Protein AF-A0A961Y0V9-F1 (afdb_monomer_lite)

Secondary structure (DSSP, 8-state):
----SSS-HHHHTGGG-TT---HHHHHHHHHHHHHHHHHHHHHHHHT-SS--HHHHHHHHHHHHTTT-TTTT--GGGT-TTEEEEBTTBSSSS--GGGHHHHHHHHHHHHHSHHHHHH-HHHHHHHHHHH--SSS-HHHHHHHHHHHHHHHTT-EE-GGG--HHHHHHHHHHHHHSTTS-HHHHHHGGGEESSPPPHHHHHHHHHT-TT-SPPSS---PPEEEE-----TTS-HHHHHHHHHH-HHHHHHHHHHHHHHHHH-SS-HHHHHHHHHHHHH--S-TTSSS---S---

Sequence (294 aa):
MTFDPFGDYATRGYLRNTQGADELTAKRLEHAAFRSEVGYALDSLKTKPSLSYEDVLQTHAKLFSSVYPWAGEDRTIHAPNRAIGKNGNFDLFSHPGDSRRAVETALNMASDPQTMRSKPGEVMGYLAFGHPFLDGNGRTIMTVHSELCRRAGMHIDWSQTNKEDYLNALTRELERPGKGHLDSYSKPCVRMEVQDLTQAEDQLRGLPGLGPSKQQRLGPVIVAKREVDTTVSKAEIVAACEASDKFRHIDRNLERMAAQVYRDPAQVVADIRSAALSGGDNRSVVGAPWAFLH

Radius of gyration: 21.54 Å; chains: 1; bounding box: 50×52×58 Å

Structure (mmCIF, N/CA/C/O backbone):
data_AF-A0A961Y0V9-F1
#
_entry.id   AF-A0A961Y0V9-F1
#
loop_
_atom_site.group_PDB
_atom_site.id
_atom_site.type_symbol
_atom_site.label_atom_id
_atom_site.label_alt_id
_atom_site.label_comp_id
_atom_site.label_asym_id
_atom_site.label_entity_id
_atom_site.label_seq_id
_atom_site.pdbx_PDB_ins_code
_atom_site.Cartn_x
_atom_site.Cartn_y
_atom_site.Cartn_z
_atom_site.occupancy
_atom_site.B_iso_or_equiv
_atom_site.auth_seq_id
_atom_site.auth_comp_id
_atom_site.auth_asym_id
_atom_site.auth_atom_id
_atom_site.pdbx_PDB_model_num
ATOM 1 N N . MET A 1 1 ? 9.552 -14.621 -16.362 1.00 51.72 1 MET A N 1
ATOM 2 C CA . MET A 1 1 ? 9.712 -13.320 -17.043 1.00 51.72 1 MET A CA 1
ATOM 3 C C . MET A 1 1 ? 9.727 -12.240 -15.982 1.00 51.72 1 MET A C 1
ATOM 5 O O . MET A 1 1 ? 8.889 -12.302 -15.090 1.00 51.72 1 MET A O 1
ATOM 9 N N . THR A 1 2 ? 10.693 -11.324 -16.045 1.00 62.38 2 THR A N 1
ATOM 10 C CA . THR A 1 2 ? 10.759 -10.141 -15.174 1.00 62.38 2 THR A CA 1
ATOM 11 C C . THR A 1 2 ? 9.603 -9.205 -15.507 1.00 62.38 2 THR A C 1
ATOM 13 O O . THR A 1 2 ? 9.250 -9.058 -16.678 1.00 62.38 2 THR A O 1
ATOM 16 N N . PHE A 1 3 ? 8.986 -8.607 -14.491 1.00 70.31 3 PHE A N 1
ATOM 17 C CA . PHE A 1 3 ? 7.922 -7.635 -14.700 1.00 70.31 3 PHE A CA 1
ATOM 18 C C . PHE A 1 3 ? 8.496 -6.341 -15.308 1.00 70.31 3 PHE A C 1
ATOM 20 O O . PHE A 1 3 ? 9.239 -5.623 -14.645 1.00 70.31 3 PHE A O 1
ATOM 27 N N . ASP A 1 4 ? 8.158 -6.063 -16.572 1.00 77.62 4 ASP A N 1
ATOM 28 C CA . ASP A 1 4 ? 8.587 -4.864 -17.305 1.00 77.62 4 ASP A CA 1
ATOM 29 C C . ASP A 1 4 ? 7.378 -4.170 -17.976 1.00 77.62 4 ASP A C 1
ATOM 31 O O . ASP A 1 4 ? 7.023 -4.455 -19.129 1.00 77.62 4 ASP A O 1
ATOM 35 N N . PRO A 1 5 ? 6.659 -3.295 -17.246 1.00 79.62 5 PRO A N 1
ATOM 36 C CA . PRO A 1 5 ? 5.544 -2.530 -17.794 1.00 79.62 5 PRO A CA 1
ATOM 37 C C . PRO A 1 5 ? 5.990 -1.519 -18.856 1.00 79.62 5 PRO A C 1
ATOM 39 O O . PRO A 1 5 ? 5.189 -1.152 -19.713 1.00 79.62 5 PRO A O 1
ATOM 42 N N . PHE A 1 6 ? 7.260 -1.119 -18.829 1.00 84.12 6 PHE A N 1
ATOM 43 C CA . PHE A 1 6 ? 7.812 -0.034 -19.625 1.00 84.12 6 PHE A CA 1
ATOM 44 C C . PHE A 1 6 ? 8.510 -0.502 -20.907 1.00 84.12 6 PHE A C 1
ATOM 46 O O . PHE A 1 6 ? 8.656 0.287 -21.838 1.00 84.12 6 PHE A O 1
ATOM 53 N N . GLY A 1 7 ? 8.904 -1.775 -20.969 1.00 83.75 7 GLY A N 1
ATOM 54 C CA . GLY A 1 7 ? 9.618 -2.366 -22.101 1.00 83.75 7 GLY A CA 1
ATOM 55 C C . GLY A 1 7 ? 11.068 -1.892 -22.222 1.00 83.75 7 GLY A C 1
ATOM 56 O O . GLY A 1 7 ? 11.672 -2.049 -23.281 1.00 83.75 7 GLY A O 1
ATOM 57 N N . ASP A 1 8 ? 11.615 -1.275 -21.175 1.00 85.25 8 ASP A N 1
ATOM 58 C CA . ASP A 1 8 ? 12.931 -0.641 -21.180 1.00 85.25 8 ASP A CA 1
ATOM 59 C C . ASP A 1 8 ? 13.844 -1.130 -20.051 1.00 85.25 8 ASP A C 1
ATOM 61 O O . ASP A 1 8 ? 14.827 -0.468 -19.716 1.00 85.25 8 ASP A O 1
ATOM 65 N N . TYR A 1 9 ? 13.593 -2.332 -19.516 1.00 84.94 9 TYR A N 1
ATOM 66 C CA . TYR A 1 9 ? 14.420 -2.922 -18.458 1.00 84.94 9 TYR A CA 1
ATOM 67 C C . TYR A 1 9 ? 15.923 -2.894 -18.782 1.00 84.94 9 TYR A C 1
ATOM 69 O O . TYR A 1 9 ? 16.743 -2.578 -17.922 1.00 84.94 9 TYR A O 1
ATOM 77 N N . ALA A 1 10 ? 16.301 -3.180 -20.033 1.00 84.25 10 ALA A N 1
ATOM 78 C CA . ALA A 1 10 ? 17.702 -3.217 -20.458 1.00 84.25 10 ALA A CA 1
ATOM 79 C C . ALA A 1 10 ? 18.429 -1.864 -20.327 1.00 84.25 10 ALA A C 1
ATOM 81 O O . ALA A 1 10 ? 19.648 -1.842 -20.183 1.00 84.25 10 ALA A O 1
ATOM 82 N N . THR A 1 11 ? 17.702 -0.744 -20.382 1.00 85.00 11 THR A N 1
ATOM 83 C CA . THR A 1 11 ? 18.275 0.612 -20.353 1.00 85.00 11 THR A CA 1
ATOM 84 C C . THR A 1 11 ? 17.914 1.391 -19.090 1.00 85.00 11 THR A C 1
ATOM 86 O O . THR A 1 11 ? 18.598 2.355 -18.750 1.00 85.00 11 THR A O 1
ATOM 89 N N . ARG A 1 12 ? 16.846 0.998 -18.387 1.00 88.19 12 ARG A N 1
ATOM 90 C CA . ARG A 1 12 ? 16.289 1.708 -17.224 1.00 88.19 12 ARG A CA 1
ATOM 91 C C . ARG A 1 12 ? 16.184 0.844 -15.966 1.00 88.19 12 ARG A C 1
ATOM 93 O O . ARG A 1 12 ? 15.715 1.334 -14.939 1.00 88.19 12 ARG A O 1
ATOM 100 N N . GLY A 1 13 ? 16.635 -0.407 -16.029 1.00 88.44 13 GLY A N 1
ATOM 101 C CA . GLY A 1 13 ? 16.601 -1.346 -14.915 1.00 88.44 13 GLY A CA 1
ATOM 102 C C . GLY A 1 13 ? 15.182 -1.731 -14.496 1.00 88.44 13 GLY A C 1
ATOM 103 O O . GLY A 1 13 ? 14.204 -1.549 -15.223 1.00 88.44 13 GLY A O 1
ATOM 104 N N . TYR A 1 14 ? 15.052 -2.268 -13.287 1.00 87.50 14 TYR A N 1
ATOM 105 C CA . TYR A 1 14 ? 13.761 -2.668 -12.739 1.00 87.50 14 TYR A CA 1
ATOM 106 C C . TYR A 1 14 ? 12.850 -1.455 -12.510 1.00 87.50 14 TYR A C 1
ATOM 108 O O . TYR A 1 14 ? 13.188 -0.556 -11.735 1.00 87.50 14 TYR A O 1
ATOM 116 N N . LEU A 1 15 ? 11.690 -1.449 -13.177 1.00 88.44 15 LEU A N 1
ATOM 117 C CA . LEU A 1 15 ? 10.620 -0.450 -13.039 1.00 88.44 15 LEU A CA 1
ATOM 118 C C . LEU A 1 15 ? 11.083 1.013 -13.132 1.00 88.44 15 LEU A C 1
ATOM 120 O O . LEU A 1 15 ? 10.577 1.864 -12.399 1.00 88.44 15 LEU A O 1
ATOM 124 N N . ARG A 1 16 ? 12.031 1.314 -14.031 1.00 91.25 16 ARG A N 1
ATOM 125 C CA . ARG A 1 16 ? 12.577 2.670 -14.227 1.00 91.25 16 ARG A CA 1
ATOM 126 C C . ARG A 1 16 ? 13.013 3.333 -12.916 1.00 91.25 16 ARG A C 1
ATOM 128 O O . ARG A 1 16 ? 12.680 4.491 -12.673 1.00 91.25 16 ARG A O 1
ATOM 135 N N . ASN A 1 17 ? 13.731 2.617 -12.054 1.00 92.06 17 ASN A N 1
ATOM 136 C CA . ASN A 1 17 ? 14.235 3.213 -10.817 1.00 92.06 17 ASN A CA 1
ATOM 137 C C . ASN A 1 17 ? 15.289 4.304 -11.094 1.00 92.06 17 ASN A C 1
ATOM 139 O O . ASN A 1 17 ? 15.942 4.311 -12.139 1.00 92.06 17 ASN A O 1
ATOM 143 N N . THR A 1 18 ? 15.460 5.225 -10.145 1.00 91.31 18 THR A N 1
ATOM 144 C CA . THR A 1 18 ? 16.340 6.404 -10.254 1.00 91.31 18 THR A CA 1
ATOM 145 C C . THR A 1 18 ? 17.802 6.059 -10.540 1.00 91.31 18 THR A C 1
ATOM 147 O O . THR A 1 18 ? 18.512 6.880 -11.114 1.00 91.31 18 THR A O 1
ATOM 150 N N . GLN A 1 19 ? 18.238 4.846 -10.190 1.00 91.44 19 GLN A N 1
ATOM 151 C CA . GLN A 1 19 ? 19.611 4.368 -10.360 1.00 91.44 19 GLN A CA 1
ATOM 152 C C . GLN A 1 19 ? 19.794 3.438 -11.569 1.00 91.44 19 GLN A C 1
ATOM 154 O O . GLN A 1 19 ? 20.893 2.934 -11.785 1.00 91.44 19 GLN A O 1
ATOM 159 N N . GLY A 1 20 ? 18.736 3.153 -12.340 1.00 90.62 20 GLY A N 1
ATOM 160 C CA . GLY A 1 20 ? 18.789 2.170 -13.429 1.00 90.62 20 GLY A CA 1
ATOM 161 C C . GLY A 1 20 ? 19.173 0.756 -12.967 1.00 90.62 20 GLY A C 1
ATOM 162 O O . GLY A 1 20 ? 19.685 -0.037 -13.751 1.00 90.62 20 GLY A O 1
ATOM 163 N N . ALA A 1 21 ? 18.970 0.447 -11.686 1.00 89.69 21 ALA A N 1
ATOM 164 C CA . ALA A 1 21 ? 19.461 -0.765 -11.049 1.00 89.69 21 ALA A CA 1
ATOM 165 C C . ALA A 1 21 ? 18.590 -1.997 -11.354 1.00 89.69 21 ALA A C 1
ATOM 167 O O . ALA A 1 21 ? 17.426 -1.873 -11.744 1.00 89.69 21 ALA A O 1
ATOM 168 N N . ASP A 1 22 ? 19.135 -3.194 -11.133 1.00 88.19 22 ASP A N 1
ATOM 169 C CA . ASP A 1 22 ? 18.373 -4.445 -11.208 1.00 88.19 22 ASP A CA 1
ATOM 170 C C . ASP A 1 22 ? 17.313 -4.565 -10.094 1.00 88.19 22 ASP A C 1
ATOM 172 O O . ASP A 1 22 ? 17.259 -3.760 -9.161 1.00 88.19 22 ASP A O 1
ATOM 176 N N . GLU A 1 23 ? 16.446 -5.579 -10.186 1.00 85.62 23 GLU A N 1
ATOM 177 C CA . GLU A 1 23 ? 15.347 -5.780 -9.231 1.00 85.62 23 GLU A CA 1
ATOM 178 C C . GLU A 1 23 ? 15.847 -5.921 -7.789 1.00 85.62 23 GLU A C 1
ATOM 180 O O . GLU A 1 23 ? 15.324 -5.275 -6.882 1.00 85.62 23 GLU A O 1
ATOM 185 N N . LEU A 1 24 ? 16.891 -6.721 -7.558 1.00 86.75 24 LEU A N 1
ATOM 186 C CA . LEU A 1 24 ? 17.420 -6.952 -6.215 1.00 86.75 24 LEU A CA 1
ATOM 187 C C . LEU A 1 24 ? 17.929 -5.653 -5.578 1.00 86.75 24 LEU A C 1
ATOM 189 O O . LEU A 1 24 ? 17.665 -5.385 -4.401 1.00 86.75 24 LEU A O 1
ATOM 193 N N . THR A 1 25 ? 18.659 -4.852 -6.345 1.00 87.75 25 THR A N 1
ATOM 194 C CA . THR A 1 25 ? 19.218 -3.582 -5.888 1.00 87.75 25 THR A CA 1
ATOM 195 C C . THR A 1 25 ? 18.116 -2.551 -5.687 1.00 87.75 25 THR A C 1
ATOM 197 O O . THR A 1 25 ? 18.069 -1.922 -4.629 1.00 87.75 25 THR A O 1
ATOM 200 N N . ALA A 1 26 ? 17.165 -2.446 -6.620 1.00 88.19 26 ALA A N 1
ATOM 201 C CA . ALA A 1 26 ? 15.997 -1.584 -6.474 1.00 88.19 26 ALA A CA 1
ATOM 202 C C . ALA A 1 26 ? 15.199 -1.929 -5.205 1.00 88.19 26 ALA A C 1
ATOM 204 O O . ALA A 1 26 ? 14.859 -1.036 -4.436 1.00 88.19 26 ALA A O 1
ATOM 205 N N . LYS A 1 27 ? 14.998 -3.218 -4.900 1.00 87.81 27 LYS A N 1
ATOM 206 C CA . LYS A 1 27 ? 14.330 -3.672 -3.668 1.00 87.81 27 LYS A CA 1
ATOM 207 C C . LYS A 1 27 ? 15.075 -3.311 -2.387 1.00 87.81 27 LYS A C 1
ATOM 209 O O . LYS A 1 27 ? 14.441 -3.031 -1.368 1.00 87.81 27 LYS A O 1
ATOM 214 N N . ARG A 1 28 ? 16.410 -3.300 -2.414 1.00 87.50 28 ARG A N 1
ATOM 215 C CA . ARG A 1 28 ? 17.226 -2.823 -1.284 1.00 87.50 28 ARG A CA 1
ATOM 216 C C . ARG A 1 28 ? 17.084 -1.314 -1.094 1.00 87.50 28 ARG A C 1
ATOM 218 O O . ARG A 1 28 ? 16.879 -0.885 0.038 1.00 87.50 28 ARG A O 1
ATOM 225 N N . LEU A 1 29 ? 17.138 -0.540 -2.180 1.00 89.50 29 LEU A N 1
ATOM 226 C CA . LEU A 1 29 ? 16.932 0.913 -2.153 1.00 89.50 29 LEU A CA 1
ATOM 227 C C . LEU A 1 29 ? 15.534 1.264 -1.634 1.00 89.50 29 LEU A C 1
ATOM 229 O O . LEU A 1 29 ? 15.399 2.077 -0.730 1.00 89.50 29 LEU A O 1
ATOM 233 N N . GLU A 1 30 ? 14.508 0.580 -2.131 1.00 91.56 30 GLU A N 1
ATOM 234 C CA . GLU A 1 30 ? 13.114 0.723 -1.711 1.00 91.56 30 GLU A CA 1
ATOM 235 C C . GLU A 1 30 ? 12.928 0.405 -0.216 1.00 91.56 30 GLU A C 1
ATOM 237 O O . GLU A 1 30 ? 12.168 1.069 0.488 1.00 91.56 30 GLU A O 1
ATOM 242 N N . HIS A 1 31 ? 13.620 -0.614 0.307 1.00 89.62 31 HIS A N 1
ATOM 243 C CA . HIS A 1 31 ? 13.590 -0.926 1.739 1.00 89.62 31 HIS A CA 1
ATOM 244 C C . HIS A 1 31 ? 14.282 0.152 2.584 1.00 89.62 31 HIS A C 1
ATOM 246 O O . HIS A 1 31 ? 13.756 0.535 3.629 1.00 89.62 31 HIS A O 1
ATOM 252 N N . ALA A 1 32 ? 15.433 0.654 2.129 1.00 89.81 32 ALA A N 1
ATOM 253 C CA . ALA A 1 32 ? 16.142 1.738 2.800 1.00 89.81 32 ALA A CA 1
ATOM 254 C C . ALA A 1 32 ? 15.311 3.031 2.813 1.00 89.81 32 ALA A C 1
ATOM 256 O O . ALA A 1 32 ? 15.128 3.612 3.879 1.00 89.81 32 ALA A O 1
ATOM 257 N N . ALA A 1 33 ? 14.742 3.417 1.666 1.00 93.06 33 ALA A N 1
ATOM 258 C CA . ALA A 1 33 ? 13.876 4.585 1.529 1.00 93.06 33 ALA A CA 1
ATOM 259 C C . ALA A 1 33 ? 12.684 4.511 2.489 1.00 93.06 33 ALA A C 1
ATOM 261 O O . ALA A 1 33 ? 12.481 5.418 3.287 1.00 93.06 33 ALA A O 1
ATOM 262 N N . PHE A 1 34 ? 11.974 3.380 2.530 1.00 94.62 34 PHE A N 1
ATOM 263 C CA . PHE A 1 34 ? 10.871 3.196 3.473 1.00 94.62 34 PHE A CA 1
ATOM 264 C C . PHE A 1 34 ? 11.279 3.431 4.932 1.00 94.62 34 PHE A C 1
ATOM 266 O O . PHE A 1 34 ? 10.593 4.146 5.655 1.00 94.62 34 PHE A O 1
ATOM 273 N N . ARG A 1 35 ? 12.397 2.846 5.380 1.00 91.31 35 ARG A N 1
ATOM 274 C CA . ARG A 1 35 ? 12.850 2.992 6.773 1.00 91.31 35 ARG A CA 1
ATOM 275 C C . ARG A 1 35 ? 13.206 4.437 7.128 1.00 91.31 35 ARG A C 1
ATOM 277 O O . ARG A 1 35 ? 13.031 4.818 8.287 1.00 91.31 35 ARG A O 1
ATOM 284 N N . SER A 1 36 ? 13.706 5.202 6.161 1.00 92.12 36 SER A N 1
ATOM 285 C CA . SER A 1 36 ? 14.038 6.617 6.332 1.00 92.12 36 SER A CA 1
ATOM 286 C C . SER A 1 36 ? 12.798 7.512 6.323 1.00 92.12 36 SER A C 1
ATOM 288 O O . SER A 1 36 ? 12.713 8.424 7.135 1.00 92.12 36 SER A O 1
ATOM 290 N N . GLU A 1 37 ? 11.823 7.226 5.456 1.00 95.81 37 GLU A N 1
ATOM 291 C CA . GLU A 1 37 ? 10.715 8.147 5.161 1.00 95.81 37 GLU A CA 1
ATOM 292 C C . GLU A 1 37 ? 9.404 7.830 5.903 1.00 95.81 37 GLU A C 1
ATOM 294 O O . GLU A 1 37 ? 8.480 8.646 5.913 1.00 95.81 37 GLU A O 1
ATOM 299 N N . VAL A 1 38 ? 9.278 6.655 6.536 1.00 95.44 38 VAL A N 1
ATOM 300 C CA . VAL A 1 38 ? 8.006 6.227 7.149 1.00 95.44 38 VAL A CA 1
ATOM 301 C C . VAL A 1 38 ? 7.534 7.138 8.287 1.00 95.44 38 VAL A C 1
ATOM 303 O O . VAL A 1 38 ? 6.331 7.378 8.387 1.00 95.44 38 VAL A O 1
ATOM 306 N N . GLY A 1 39 ? 8.443 7.713 9.080 1.00 94.25 39 GLY A N 1
ATOM 307 C CA . GLY A 1 39 ? 8.090 8.710 10.098 1.00 94.25 39 GLY A CA 1
ATOM 308 C C . GLY A 1 39 ? 7.439 9.952 9.480 1.00 94.25 39 GLY A C 1
ATOM 309 O O . GLY A 1 39 ? 6.345 10.349 9.876 1.00 94.25 39 GLY A O 1
ATOM 310 N N . TYR A 1 40 ? 8.036 10.499 8.416 1.00 95.00 40 TYR A N 1
ATOM 311 C CA . TYR A 1 40 ? 7.486 11.652 7.695 1.00 95.00 40 TYR A CA 1
ATOM 312 C C . TYR A 1 40 ? 6.141 11.344 7.012 1.00 95.00 40 TYR A C 1
ATOM 314 O O . TYR A 1 40 ? 5.245 12.193 6.952 1.00 95.00 40 TYR A O 1
ATOM 322 N N . ALA A 1 41 ? 5.971 10.120 6.508 1.00 97.56 41 ALA A N 1
ATOM 323 C CA . ALA A 1 41 ? 4.701 9.663 5.957 1.00 97.56 41 ALA A CA 1
ATOM 324 C C . ALA A 1 41 ? 3.598 9.594 7.031 1.00 97.56 41 ALA A C 1
ATOM 326 O O . ALA A 1 41 ? 2.499 10.105 6.802 1.00 97.56 41 ALA A O 1
ATOM 327 N N . LEU A 1 42 ? 3.895 9.034 8.211 1.00 96.81 42 LEU A N 1
ATOM 328 C CA . LEU A 1 42 ? 2.966 8.995 9.345 1.00 96.81 42 LEU A CA 1
ATOM 329 C C . LEU A 1 42 ? 2.609 10.399 9.848 1.00 96.81 42 LEU A C 1
ATOM 331 O O . LEU A 1 42 ? 1.429 10.687 10.048 1.00 96.81 42 LEU A O 1
ATOM 335 N N . ASP A 1 43 ? 3.593 11.289 9.988 1.00 96.19 43 ASP A N 1
ATOM 336 C CA . ASP A 1 43 ? 3.370 12.689 10.364 1.00 96.19 43 ASP A CA 1
ATOM 337 C C . ASP A 1 43 ? 2.413 13.376 9.393 1.00 96.19 43 ASP A C 1
ATOM 339 O O . ASP A 1 43 ? 1.427 13.997 9.800 1.00 96.19 43 ASP A O 1
ATOM 343 N N . SER A 1 44 ? 2.653 13.211 8.090 1.00 96.88 44 SER A N 1
ATOM 344 C CA . SER A 1 44 ? 1.778 13.781 7.074 1.00 96.88 44 SER A CA 1
ATOM 345 C C . SER A 1 44 ? 0.355 13.246 7.181 1.00 96.88 44 SER A C 1
ATOM 347 O O . SER A 1 44 ? -0.585 14.029 7.055 1.00 96.88 44 SER A O 1
ATOM 349 N N . LEU A 1 45 ? 0.179 11.942 7.401 1.00 97.75 45 LEU A N 1
ATOM 350 C CA . LEU A 1 45 ? -1.142 11.338 7.543 1.00 97.75 45 LEU A CA 1
ATOM 351 C C . LEU A 1 45 ? -1.846 11.819 8.817 1.00 97.75 45 LEU A C 1
ATOM 353 O O . LEU A 1 45 ? -3.022 12.168 8.762 1.00 97.75 45 LEU A O 1
ATOM 357 N N . LYS A 1 46 ? -1.138 11.920 9.947 1.00 95.94 46 LYS A N 1
ATOM 358 C CA . LYS A 1 46 ? -1.685 12.385 11.233 1.00 95.94 46 LYS A CA 1
ATOM 359 C C . LYS A 1 46 ? -2.318 13.774 11.147 1.00 95.94 46 LYS A C 1
ATOM 361 O O . LYS A 1 46 ? -3.310 14.025 11.825 1.00 95.94 46 LYS A O 1
ATOM 366 N N . THR A 1 47 ? -1.771 14.671 10.324 1.00 96.00 47 THR A N 1
ATOM 367 C CA . THR A 1 47 ? -2.302 16.042 10.170 1.00 96.00 47 THR A CA 1
ATOM 368 C C . THR A 1 47 ? -3.652 16.112 9.452 1.00 96.00 47 THR A C 1
ATOM 370 O O . THR A 1 47 ? -4.316 17.147 9.489 1.00 96.00 47 THR A O 1
ATOM 373 N N . LYS A 1 48 ? -4.080 15.031 8.791 1.00 96.81 48 LYS A N 1
ATOM 374 C CA . LYS A 1 48 ? -5.307 15.009 7.993 1.00 96.81 48 LYS A CA 1
ATOM 375 C C . LYS A 1 48 ? -6.539 14.756 8.869 1.00 96.81 48 LYS A C 1
ATOM 377 O O . LYS A 1 48 ? -6.510 13.831 9.680 1.00 96.81 48 LYS A O 1
ATOM 382 N N . PRO A 1 49 ? -7.656 15.481 8.700 1.00 94.00 49 PRO A N 1
ATOM 383 C CA . PRO A 1 49 ? -8.886 15.198 9.447 1.00 94.00 49 PRO A CA 1
ATOM 384 C C . PRO A 1 49 ? -9.493 13.838 9.063 1.00 94.00 49 PRO A C 1
ATOM 386 O O . PRO A 1 49 ? -9.900 13.072 9.931 1.00 94.00 49 PRO A O 1
ATOM 389 N N . SER A 1 50 ? -9.454 13.496 7.779 1.00 95.38 50 SER A N 1
ATOM 390 C CA . SER A 1 50 ? -9.838 12.203 7.209 1.00 95.38 50 SER A CA 1
ATOM 391 C C . SER A 1 50 ? -8.834 11.808 6.126 1.00 95.38 50 SER A C 1
ATOM 393 O O . SER A 1 50 ? -8.095 12.662 5.636 1.00 95.38 50 SER A O 1
ATOM 395 N N . LEU A 1 51 ? -8.778 10.519 5.784 1.00 98.12 51 LEU A N 1
ATOM 396 C CA . LEU A 1 51 ? -7.902 10.016 4.727 1.00 98.12 51 LEU A CA 1
ATOM 397 C C . LEU A 1 51 ? -8.701 9.759 3.449 1.00 98.12 51 LEU A C 1
ATOM 399 O O . LEU A 1 51 ? -9.784 9.178 3.492 1.00 98.12 51 LEU A O 1
ATOM 403 N N . SER A 1 52 ? -8.133 10.178 2.326 1.00 98.12 52 SER A N 1
ATOM 404 C CA . SER A 1 52 ? -8.653 9.994 0.970 1.00 98.12 52 SER A CA 1
ATOM 405 C C . SER A 1 52 ? -7.731 9.099 0.138 1.00 98.12 52 SER A C 1
ATOM 407 O O . SER A 1 52 ? -6.622 8.756 0.562 1.00 98.12 52 SER A O 1
ATOM 409 N N . TYR A 1 53 ? -8.163 8.737 -1.072 1.00 98.25 53 TYR A N 1
ATOM 410 C CA . TYR A 1 53 ? -7.308 8.015 -2.015 1.00 98.25 53 TYR A CA 1
ATOM 411 C C . TYR A 1 53 ? -6.028 8.795 -2.341 1.00 98.25 53 TYR A C 1
ATOM 413 O O . TYR A 1 53 ? -4.937 8.229 -2.406 1.00 98.25 53 TYR A O 1
ATOM 421 N N . GLU A 1 54 ? -6.141 10.114 -2.474 1.00 98.44 54 GLU A N 1
ATOM 422 C CA . GLU A 1 54 ? -5.020 11.011 -2.727 1.00 98.44 54 GLU A CA 1
ATOM 423 C C . GLU A 1 54 ? -3.988 10.957 -1.593 1.00 98.44 54 GLU A C 1
ATOM 425 O O . GLU A 1 54 ? -2.790 11.002 -1.864 1.00 98.44 54 GLU A O 1
ATOM 430 N N . ASP A 1 55 ? -4.407 10.783 -0.336 1.00 98.56 55 ASP A N 1
ATOM 431 C CA . ASP A 1 55 ? -3.467 10.625 0.779 1.00 98.56 55 ASP A CA 1
ATOM 432 C C . ASP A 1 55 ? -2.707 9.286 0.708 1.00 98.56 55 ASP A C 1
ATOM 434 O O 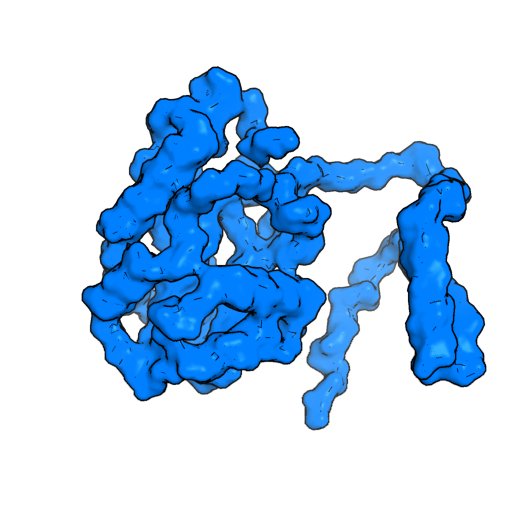. ASP A 1 55 ? -1.541 9.220 1.101 1.00 98.56 55 ASP A O 1
ATOM 438 N N . VAL A 1 56 ? -3.306 8.232 0.139 1.00 98.69 56 VAL A N 1
ATOM 439 C CA . VAL A 1 56 ? -2.622 6.951 -0.125 1.00 98.69 56 VAL A CA 1
ATOM 440 C C . VAL A 1 56 ? -1.566 7.116 -1.222 1.00 98.69 56 VAL A C 1
ATOM 442 O O . VAL A 1 56 ? -0.431 6.660 -1.058 1.00 98.69 56 VAL A O 1
ATOM 445 N N . LEU A 1 57 ? -1.899 7.828 -2.303 1.00 98.62 57 LEU A N 1
ATOM 446 C CA . LEU A 1 57 ? -0.949 8.176 -3.366 1.00 98.62 57 LEU A CA 1
ATOM 447 C C . LEU A 1 57 ? 0.213 9.024 -2.823 1.00 98.62 57 LEU A C 1
ATOM 449 O O . LEU A 1 57 ? 1.381 8.705 -3.040 1.00 98.62 57 LEU A O 1
ATOM 453 N N . GLN A 1 58 ? -0.092 10.059 -2.037 1.00 98.62 58 GLN A N 1
ATOM 454 C CA . GLN A 1 58 ? 0.917 10.919 -1.416 1.00 98.62 58 GLN A CA 1
ATOM 455 C C . GLN A 1 58 ? 1.786 10.169 -0.403 1.00 98.62 58 GLN A C 1
ATOM 457 O O . GLN A 1 58 ? 2.981 10.441 -0.299 1.00 98.62 58 GLN A O 1
ATOM 462 N N . THR A 1 59 ? 1.225 9.191 0.312 1.00 98.75 59 THR A N 1
ATOM 463 C CA . THR A 1 59 ? 2.006 8.301 1.183 1.00 98.75 59 THR A CA 1
ATOM 464 C C . THR A 1 59 ? 3.028 7.518 0.364 1.00 98.75 59 THR A C 1
ATOM 466 O O . THR A 1 59 ? 4.203 7.495 0.718 1.00 98.75 59 THR A O 1
ATOM 469 N N . HIS A 1 60 ? 2.626 6.936 -0.769 1.00 98.69 60 HIS A N 1
ATOM 470 C CA . HIS A 1 60 ? 3.562 6.236 -1.650 1.00 98.69 60 HIS A CA 1
ATOM 471 C C . HIS A 1 60 ? 4.642 7.169 -2.220 1.00 98.69 60 HIS A C 1
ATOM 473 O O . HIS A 1 60 ? 5.809 6.782 -2.274 1.00 98.69 60 HIS A O 1
ATOM 479 N N . ALA A 1 61 ? 4.282 8.392 -2.621 1.00 98.56 61 ALA A N 1
ATOM 480 C CA . ALA A 1 61 ? 5.251 9.393 -3.068 1.00 98.56 61 ALA A CA 1
ATOM 481 C C . ALA A 1 61 ? 6.301 9.671 -1.982 1.00 98.56 61 ALA A C 1
ATOM 483 O O . ALA A 1 61 ? 7.498 9.519 -2.214 1.00 98.56 61 ALA A O 1
ATOM 484 N N . LYS A 1 62 ? 5.859 9.982 -0.757 1.00 98.12 62 LYS A N 1
ATOM 485 C CA . LYS A 1 62 ? 6.759 10.248 0.376 1.00 98.12 62 LYS A CA 1
ATOM 486 C C . LYS A 1 62 ? 7.709 9.089 0.650 1.00 98.12 62 LYS A C 1
ATOM 488 O O . LYS A 1 62 ? 8.886 9.319 0.877 1.00 98.12 62 LYS A O 1
ATOM 493 N N . LEU A 1 63 ? 7.212 7.856 0.585 1.00 97.25 63 LEU A N 1
ATOM 494 C CA . LEU A 1 63 ? 8.024 6.676 0.867 1.00 97.25 63 LEU A CA 1
ATOM 495 C C . LEU A 1 63 ? 9.065 6.370 -0.221 1.00 97.25 63 LEU A C 1
ATOM 497 O O . LEU A 1 63 ? 10.104 5.792 0.098 1.00 97.25 63 LEU A O 1
ATOM 501 N N . PHE A 1 64 ? 8.790 6.693 -1.493 1.00 97.44 64 PHE A N 1
ATOM 502 C CA . PHE A 1 64 ? 9.527 6.095 -2.615 1.00 97.44 64 PHE A CA 1
ATOM 503 C C . PHE A 1 64 ? 10.000 7.051 -3.718 1.00 97.44 64 PHE A C 1
ATOM 505 O O . PHE A 1 64 ? 10.636 6.575 -4.658 1.00 97.44 64 PHE A O 1
ATOM 512 N N . SER A 1 65 ? 9.789 8.369 -3.625 1.00 97.44 65 SER A N 1
ATOM 513 C CA . SER A 1 65 ? 10.256 9.327 -4.651 1.00 97.44 65 SER A CA 1
ATOM 514 C C . SER A 1 65 ? 11.775 9.333 -4.870 1.00 97.44 65 SER A C 1
ATOM 516 O O . SER A 1 65 ? 12.242 9.693 -5.947 1.00 97.44 65 SER A O 1
ATOM 518 N N . SER A 1 66 ? 12.572 8.901 -3.887 1.00 95.56 66 SER A N 1
ATOM 519 C CA . SER A 1 66 ? 14.025 8.733 -4.049 1.00 95.56 66 SER A CA 1
ATOM 520 C C . SER A 1 66 ? 14.409 7.510 -4.899 1.00 95.56 66 SER A C 1
ATOM 522 O O . SER A 1 66 ? 15.538 7.424 -5.388 1.00 95.56 66 SER A O 1
ATOM 524 N N . VAL A 1 67 ? 13.476 6.573 -5.104 1.00 94.44 67 VAL A N 1
ATOM 525 C CA . VAL A 1 67 ? 13.694 5.289 -5.789 1.00 94.44 67 VAL A CA 1
ATOM 526 C C . VAL A 1 67 ? 12.952 5.224 -7.119 1.00 94.44 67 VAL A C 1
ATOM 528 O O . VAL A 1 67 ? 13.525 4.772 -8.109 1.00 94.44 67 VAL A O 1
ATOM 531 N N . TYR A 1 68 ? 11.703 5.682 -7.168 1.00 95.81 68 TYR A N 1
ATOM 532 C CA . TYR A 1 68 ? 10.846 5.586 -8.345 1.00 95.81 68 TYR A CA 1
ATOM 533 C C . TYR A 1 68 ? 10.402 6.975 -8.819 1.00 95.81 68 TYR A C 1
ATOM 535 O O . TYR A 1 68 ? 9.746 7.688 -8.063 1.00 95.81 68 TYR A O 1
ATOM 543 N N . PRO A 1 69 ? 10.669 7.349 -10.084 1.00 95.38 69 PRO A N 1
ATOM 544 C CA . PRO A 1 69 ? 10.172 8.598 -10.664 1.00 95.38 69 PRO A CA 1
ATOM 545 C C . PRO A 1 69 ? 8.641 8.692 -10.715 1.00 95.38 69 PRO A C 1
ATOM 547 O O . PRO A 1 69 ? 8.104 9.789 -10.723 1.00 95.38 69 PRO A O 1
ATOM 550 N N . TRP A 1 70 ? 7.952 7.548 -10.743 1.00 95.62 70 TRP A N 1
ATOM 551 C CA . TRP A 1 70 ? 6.490 7.428 -10.750 1.00 95.62 70 TRP A CA 1
ATOM 552 C C . TRP A 1 70 ? 5.893 7.314 -9.336 1.00 95.62 70 TRP A C 1
ATOM 554 O O . TRP A 1 70 ? 4.731 6.949 -9.176 1.00 95.62 70 TRP A O 1
ATOM 564 N N . ALA A 1 71 ? 6.669 7.539 -8.270 1.00 97.69 71 ALA A N 1
ATOM 565 C CA . ALA A 1 71 ? 6.160 7.365 -6.915 1.00 97.69 71 ALA A CA 1
ATOM 566 C C . ALA A 1 71 ? 4.934 8.262 -6.652 1.00 97.69 71 ALA A C 1
ATOM 568 O O . ALA A 1 71 ? 4.990 9.479 -6.794 1.00 97.69 71 ALA A O 1
ATOM 569 N N . GLY A 1 72 ? 3.830 7.639 -6.230 1.00 97.81 72 GLY A N 1
ATOM 570 C CA . GLY A 1 72 ? 2.549 8.314 -6.005 1.00 97.81 72 GLY A CA 1
ATOM 571 C C . GLY A 1 72 ? 1.621 8.310 -7.216 1.00 97.81 72 GLY A C 1
ATOM 572 O O . GLY A 1 72 ? 0.502 8.803 -7.124 1.00 97.81 72 GLY A O 1
ATOM 573 N N . GLU A 1 73 ? 2.041 7.717 -8.327 1.00 97.12 73 GLU A N 1
ATOM 574 C CA . GLU A 1 73 ? 1.202 7.528 -9.500 1.00 97.12 73 GLU A CA 1
ATOM 575 C C . GLU A 1 73 ? 0.476 6.183 -9.437 1.00 97.12 73 GLU A C 1
ATOM 577 O O . GLU A 1 73 ? 1.063 5.142 -9.125 1.00 97.12 73 GLU A O 1
ATOM 582 N N . ASP A 1 74 ? -0.817 6.205 -9.753 1.00 94.12 74 ASP A N 1
ATOM 583 C CA . ASP A 1 74 ? -1.603 4.988 -9.925 1.00 94.12 74 ASP A CA 1
ATOM 584 C C . ASP A 1 74 ? -1.069 4.191 -11.128 1.00 94.12 74 ASP A C 1
ATOM 586 O O . ASP A 1 74 ? -0.755 4.744 -12.186 1.00 94.12 74 ASP A O 1
ATOM 590 N N . ARG A 1 75 ? -0.994 2.866 -10.990 1.00 90.31 75 ARG A N 1
ATOM 591 C CA . ARG A 1 75 ? -0.516 1.945 -12.025 1.00 90.31 75 ARG A CA 1
ATOM 592 C C . ARG A 1 75 ? -1.284 2.067 -13.334 1.00 90.31 75 ARG A C 1
ATOM 594 O O . ARG A 1 75 ? -0.735 1.712 -14.370 1.00 90.31 75 ARG A O 1
ATOM 601 N N . THR A 1 76 ? -2.519 2.562 -13.320 1.00 87.50 76 THR A N 1
ATOM 602 C CA . THR A 1 76 ? -3.310 2.840 -14.525 1.00 87.50 76 THR A CA 1
ATOM 603 C C . THR A 1 76 ? -2.647 3.849 -15.460 1.00 87.50 76 THR A C 1
ATOM 605 O O . THR A 1 76 ? -2.887 3.784 -16.661 1.00 87.50 76 THR A O 1
ATOM 608 N N . ILE A 1 77 ? -1.765 4.717 -14.959 1.00 89.19 77 ILE A N 1
ATOM 609 C CA . ILE A 1 77 ? -1.020 5.679 -15.783 1.00 89.19 77 ILE A CA 1
ATOM 610 C C . ILE A 1 77 ? -0.018 4.959 -16.699 1.00 89.19 77 ILE A C 1
ATOM 612 O O . ILE A 1 77 ? 0.115 5.304 -17.871 1.00 89.19 77 ILE A O 1
ATOM 616 N N . HIS A 1 78 ? 0.645 3.912 -16.197 1.00 84.62 78 HIS A N 1
ATOM 617 C CA . HIS A 1 78 ? 1.724 3.210 -16.915 1.00 84.62 78 HIS A CA 1
ATOM 618 C C . HIS A 1 78 ? 1.326 1.838 -17.456 1.00 84.62 78 HIS A C 1
ATOM 620 O O . HIS A 1 78 ? 1.945 1.310 -18.377 1.00 84.62 78 HIS A O 1
ATOM 626 N N . ALA A 1 79 ? 0.308 1.228 -16.860 1.00 80.56 79 ALA A N 1
ATOM 627 C CA . ALA A 1 79 ? -0.105 -0.146 -17.091 1.00 80.56 79 ALA A CA 1
ATOM 628 C C . ALA A 1 79 ? -1.649 -0.297 -17.044 1.00 80.56 79 ALA A C 1
ATOM 630 O O . ALA A 1 79 ? -2.154 -1.184 -16.351 1.00 80.56 79 ALA A O 1
ATOM 631 N N . PRO A 1 80 ? -2.427 0.516 -17.796 1.00 76.81 80 PRO A N 1
ATOM 632 C CA . PRO A 1 80 ? -3.895 0.579 -17.686 1.00 76.81 80 PRO A CA 1
ATOM 633 C C . PRO A 1 80 ? -4.616 -0.736 -17.998 1.00 76.81 80 PRO A C 1
ATOM 635 O O . PRO A 1 80 ? -5.671 -1.011 -17.437 1.00 76.81 80 PRO A O 1
ATOM 638 N N . ASN A 1 81 ? -4.042 -1.563 -18.877 1.00 70.88 81 ASN A N 1
ATOM 639 C CA . ASN A 1 81 ? -4.658 -2.796 -19.386 1.00 70.88 81 ASN A CA 1
ATOM 640 C C . ASN A 1 81 ? -3.932 -4.069 -18.917 1.00 70.88 81 ASN A C 1
ATOM 642 O O . ASN A 1 81 ? -4.016 -5.119 -19.559 1.00 70.88 81 ASN A O 1
ATOM 646 N N . ARG A 1 82 ? -3.149 -3.966 -17.840 1.00 68.06 82 ARG A N 1
ATOM 647 C CA . ARG A 1 82 ? -2.249 -5.018 -17.365 1.00 68.06 82 ARG A CA 1
ATOM 648 C C . ARG A 1 82 ? -2.694 -5.506 -15.984 1.00 68.06 82 ARG A C 1
ATOM 650 O O . ARG A 1 82 ? -2.680 -4.751 -15.012 1.00 68.06 82 ARG A O 1
ATOM 657 N N . ALA A 1 83 ? -3.089 -6.776 -15.902 1.00 64.38 83 ALA A N 1
ATOM 658 C CA . ALA A 1 83 ? -3.468 -7.399 -14.636 1.00 64.38 83 ALA A CA 1
ATOM 659 C C . ALA A 1 83 ? -2.218 -7.686 -13.798 1.00 64.38 83 ALA A C 1
ATOM 661 O O . ALA A 1 83 ? -1.249 -8.226 -14.321 1.00 64.38 83 ALA A O 1
ATOM 662 N N . ILE A 1 84 ? -2.240 -7.352 -12.508 1.00 67.88 84 ILE A N 1
ATOM 663 C CA . ILE A 1 84 ? -1.185 -7.722 -11.557 1.00 67.88 84 ILE A CA 1
ATOM 664 C C . ILE A 1 84 ? -1.644 -8.988 -10.857 1.00 67.88 84 ILE A C 1
ATOM 666 O O . ILE A 1 84 ? -2.759 -9.030 -10.353 1.00 67.88 84 ILE A O 1
ATOM 670 N N . GLY A 1 85 ? -0.793 -10.006 -10.816 1.00 59.44 85 GLY A N 1
ATOM 671 C CA . GLY A 1 85 ? -1.071 -11.237 -10.093 1.00 59.44 85 GLY A CA 1
ATOM 672 C C . GLY A 1 85 ? 0.071 -11.645 -9.183 1.00 59.44 85 GLY A C 1
ATOM 673 O O . GLY A 1 85 ? 1.227 -11.311 -9.420 1.00 59.44 85 GLY A O 1
ATOM 674 N N . LYS A 1 86 ? -0.233 -12.420 -8.146 1.00 62.19 86 LYS A N 1
ATOM 675 C CA . LYS A 1 86 ? 0.770 -13.013 -7.252 1.00 62.19 86 LYS A CA 1
ATOM 676 C C . LYS A 1 86 ? 0.872 -14.502 -7.552 1.00 62.19 86 LYS A C 1
ATOM 678 O O . LYS A 1 86 ? -0.143 -15.188 -7.574 1.00 62.19 86 LYS A O 1
ATOM 683 N N . ASN A 1 87 ? 2.085 -15.011 -7.782 1.00 59.97 87 ASN A N 1
ATOM 684 C CA . ASN A 1 87 ? 2.328 -16.426 -8.109 1.00 59.97 87 ASN A CA 1
ATOM 685 C C . ASN A 1 87 ? 1.462 -16.954 -9.278 1.00 59.97 87 ASN A C 1
ATOM 687 O O . ASN A 1 87 ? 1.044 -18.108 -9.272 1.00 59.97 87 ASN A O 1
ATOM 691 N N . GLY A 1 88 ? 1.158 -16.104 -10.265 1.00 55.19 88 GLY A N 1
ATOM 692 C CA . GLY A 1 88 ? 0.302 -16.459 -11.404 1.00 55.19 88 GLY A CA 1
ATOM 693 C C . GLY A 1 88 ? -1.207 -16.455 -11.123 1.00 55.19 88 GLY A C 1
ATOM 694 O O . GLY A 1 88 ? -1.972 -16.800 -12.019 1.00 55.19 88 GLY A O 1
ATOM 695 N N . ASN A 1 89 ? -1.651 -16.056 -9.924 1.00 59.69 89 ASN A N 1
ATOM 696 C CA . ASN A 1 89 ? -3.052 -15.735 -9.652 1.00 59.69 89 ASN A CA 1
ATOM 697 C C . ASN A 1 89 ? -3.300 -14.242 -9.930 1.00 59.69 89 ASN A C 1
ATOM 699 O O . ASN A 1 89 ? -2.871 -13.393 -9.147 1.00 59.69 89 ASN A O 1
ATOM 703 N N . PHE A 1 90 ? -3.959 -13.943 -11.050 1.00 62.22 90 PHE A N 1
ATOM 704 C CA . PHE A 1 90 ? -4.244 -12.581 -11.529 1.00 62.22 90 PHE A CA 1
ATOM 705 C C . PHE A 1 90 ? -5.590 -12.028 -11.056 1.00 62.22 90 PHE A C 1
ATOM 707 O O . PHE A 1 90 ? -5.829 -10.836 -11.215 1.00 62.22 90 PHE A O 1
ATOM 714 N N . ASP A 1 91 ? -6.427 -12.869 -10.446 1.00 63.47 91 ASP A N 1
ATOM 715 C CA . ASP A 1 91 ? -7.729 -12.476 -9.894 1.00 63.47 91 ASP A CA 1
ATOM 716 C C . ASP A 1 91 ? -7.614 -12.038 -8.423 1.00 63.47 91 ASP A C 1
ATOM 718 O O . ASP A 1 91 ? -8.592 -11.640 -7.797 1.00 63.47 91 ASP A O 1
ATOM 722 N N . LEU A 1 92 ? -6.404 -12.116 -7.853 1.00 69.56 92 LEU A N 1
ATOM 723 C CA . LEU A 1 92 ? -6.144 -11.804 -6.448 1.00 69.56 92 LEU A CA 1
ATOM 724 C C . LEU A 1 92 ? -6.230 -10.301 -6.134 1.00 69.56 92 LEU A C 1
ATOM 726 O O . LEU A 1 92 ? -6.450 -9.921 -4.985 1.00 69.56 92 LEU A O 1
ATOM 730 N N . PHE A 1 93 ? -6.020 -9.446 -7.134 1.00 78.69 93 PHE A N 1
ATOM 731 C CA . PHE A 1 93 ? -6.076 -7.994 -6.993 1.00 78.69 93 PHE A CA 1
ATOM 732 C C . PHE A 1 93 ? -7.151 -7.412 -7.903 1.00 78.69 93 PHE A C 1
ATOM 734 O O . PHE A 1 93 ? -7.558 -8.022 -8.890 1.00 78.69 93 PHE A O 1
ATOM 741 N N . SER A 1 94 ? -7.585 -6.200 -7.577 1.00 76.12 94 SER A N 1
ATOM 742 C CA . SER A 1 94 ? -8.582 -5.477 -8.354 1.00 76.12 94 SER A CA 1
ATOM 743 C C . SER A 1 94 ? -8.144 -5.272 -9.806 1.00 76.12 94 SER A C 1
ATOM 745 O O . SER A 1 94 ? -6.953 -5.219 -10.145 1.00 76.12 94 SER A O 1
ATOM 747 N N . HIS A 1 95 ? -9.130 -5.098 -10.683 1.00 80.06 95 HIS A N 1
ATOM 748 C CA . HIS A 1 95 ? -8.873 -4.545 -12.003 1.00 80.06 95 HIS A CA 1
ATOM 749 C C . HIS A 1 95 ? -8.263 -3.134 -11.851 1.00 80.06 95 HIS A C 1
ATOM 751 O O . HIS A 1 95 ? -8.668 -2.413 -10.939 1.00 80.06 95 HIS A O 1
ATOM 757 N N . PRO A 1 96 ? -7.324 -2.691 -12.714 1.00 72.75 96 PRO A N 1
ATOM 758 C CA . PRO A 1 96 ? -6.712 -1.363 -12.591 1.00 72.75 96 PRO A CA 1
ATOM 759 C C . PRO A 1 96 ? -7.729 -0.219 -12.442 1.00 72.75 96 PRO A C 1
ATOM 761 O O . PRO A 1 96 ? -7.541 0.657 -11.612 1.00 72.75 96 PRO A O 1
ATOM 764 N N . GLY A 1 97 ? -8.850 -0.268 -13.171 1.00 77.31 97 GLY A N 1
ATOM 765 C CA . GLY A 1 97 ? -9.931 0.727 -13.061 1.00 77.31 97 GLY A CA 1
ATOM 766 C C . GLY A 1 97 ? -10.748 0.696 -11.756 1.00 77.31 97 GLY A C 1
ATOM 767 O O . GLY A 1 97 ? -11.551 1.595 -11.534 1.00 77.31 97 GLY A O 1
ATOM 768 N N . ASP A 1 98 ? -10.554 -0.312 -10.903 1.00 86.25 98 ASP A N 1
ATOM 769 C CA . ASP A 1 98 ? -11.275 -0.506 -9.640 1.00 86.25 98 ASP A CA 1
ATOM 770 C C . ASP A 1 98 ? -10.408 -0.264 -8.392 1.00 86.25 98 ASP A C 1
ATOM 772 O O . ASP A 1 98 ? -10.935 -0.285 -7.275 1.00 86.25 98 ASP A O 1
ATOM 776 N N . SER A 1 99 ? -9.104 -0.004 -8.562 1.00 88.50 99 SER A N 1
ATOM 777 C CA . SER A 1 99 ? -8.135 0.189 -7.469 1.00 88.50 99 SER A CA 1
ATOM 778 C C . SER A 1 99 ? -8.593 1.263 -6.480 1.00 88.50 99 SER A C 1
ATOM 780 O O . SER A 1 99 ? -8.679 1.015 -5.275 1.00 88.50 99 SER A O 1
ATOM 782 N N . ARG A 1 100 ? -8.967 2.435 -7.008 1.00 93.94 100 ARG A N 1
ATOM 783 C CA . ARG A 1 100 ? -9.476 3.579 -6.248 1.00 93.94 100 ARG A CA 1
ATOM 784 C C . ARG A 1 100 ? -10.695 3.203 -5.419 1.00 93.94 100 ARG A C 1
ATOM 786 O O . ARG A 1 100 ? -10.698 3.422 -4.214 1.00 93.94 100 ARG A O 1
ATOM 793 N N . ARG A 1 101 ? -11.696 2.578 -6.043 1.00 92.88 101 ARG A N 1
ATOM 794 C CA . ARG A 1 101 ? -12.948 2.196 -5.376 1.00 92.88 101 ARG A CA 1
ATOM 795 C C . ARG A 1 101 ? -12.707 1.215 -4.227 1.00 92.88 101 ARG A C 1
ATOM 797 O O . ARG A 1 101 ? -13.322 1.348 -3.171 1.00 92.88 101 ARG A O 1
ATOM 804 N N . ALA A 1 102 ? -11.810 0.245 -4.409 1.00 93.12 102 ALA A N 1
ATOM 805 C CA . ALA A 1 102 ? -11.439 -0.693 -3.351 1.00 93.12 102 ALA A CA 1
ATOM 806 C C . ALA A 1 102 ? -10.761 0.015 -2.166 1.00 93.12 102 ALA A C 1
ATOM 808 O O . ALA A 1 102 ? -11.138 -0.206 -1.016 1.00 93.12 102 ALA A O 1
ATOM 809 N N . VAL A 1 103 ? -9.811 0.914 -2.440 1.00 96.88 103 VAL A N 1
ATOM 810 C CA . VAL A 1 103 ? -9.131 1.690 -1.393 1.00 96.88 103 VAL A CA 1
ATOM 811 C C . VAL A 1 103 ? -10.105 2.630 -0.681 1.00 96.88 103 VAL A C 1
ATOM 813 O O . VAL A 1 103 ? -10.136 2.646 0.544 1.00 96.88 103 VAL A O 1
ATOM 816 N N . GLU A 1 104 ? -10.952 3.358 -1.409 1.00 97.38 104 GLU A N 1
ATOM 817 C CA . GLU A 1 104 ? -11.982 4.232 -0.829 1.00 97.38 104 GLU A CA 1
ATOM 818 C C . GLU A 1 104 ? -12.970 3.446 0.043 1.00 97.38 104 GLU A C 1
ATOM 820 O O . GLU A 1 104 ? -13.357 3.922 1.107 1.00 97.38 104 GLU A O 1
ATOM 825 N N . THR A 1 105 ? -13.317 2.211 -0.339 1.00 96.56 105 THR A N 1
ATOM 826 C CA . THR A 1 105 ? -14.129 1.316 0.504 1.00 96.56 105 THR A CA 1
ATOM 827 C C . THR A 1 105 ? -13.442 1.050 1.846 1.00 96.56 105 THR A C 1
ATOM 829 O O . THR A 1 105 ? -14.069 1.215 2.892 1.00 96.56 105 THR A O 1
ATOM 832 N N . ALA A 1 106 ? -12.144 0.727 1.840 1.00 97.31 106 ALA A N 1
ATOM 833 C CA . ALA A 1 106 ? -11.373 0.518 3.066 1.00 97.31 106 ALA A CA 1
ATOM 834 C C . ALA A 1 106 ? -11.320 1.774 3.950 1.00 97.31 106 ALA A C 1
ATOM 836 O O . ALA A 1 106 ? -11.513 1.692 5.163 1.00 97.31 106 ALA A O 1
ATOM 837 N N . LEU A 1 107 ? -11.072 2.939 3.342 1.00 98.31 107 LEU A N 1
ATOM 838 C CA . LEU A 1 107 ? -11.000 4.220 4.048 1.00 98.31 107 LEU A CA 1
ATOM 839 C C . LEU A 1 107 ? -12.352 4.590 4.673 1.00 98.31 107 LEU A C 1
ATOM 841 O O . LEU A 1 107 ? -12.398 5.012 5.828 1.00 98.31 107 LEU A O 1
ATOM 845 N N . ASN A 1 108 ? -13.452 4.359 3.953 1.00 97.62 108 ASN A N 1
ATOM 846 C CA . ASN A 1 108 ? -14.805 4.586 4.454 1.00 97.62 108 ASN A CA 1
ATOM 847 C C . ASN A 1 108 ? -15.136 3.647 5.621 1.00 97.62 108 ASN A C 1
ATOM 849 O O . ASN A 1 108 ? -15.639 4.107 6.642 1.00 97.62 108 ASN A O 1
ATOM 853 N N . MET A 1 109 ? -14.799 2.357 5.525 1.00 97.00 109 MET A N 1
ATOM 854 C CA . MET A 1 109 ? -14.961 1.412 6.639 1.00 97.00 109 MET A CA 1
ATOM 855 C C . MET A 1 109 ? -14.172 1.853 7.873 1.00 97.00 109 MET A C 1
ATOM 857 O O . MET A 1 109 ? -14.688 1.830 8.985 1.00 97.00 109 MET A O 1
ATOM 861 N N . ALA A 1 110 ? -12.928 2.285 7.676 1.00 97.62 110 ALA A N 1
ATOM 862 C CA . ALA A 1 110 ? -12.057 2.704 8.764 1.00 97.62 110 ALA A CA 1
ATOM 863 C C . ALA A 1 110 ? -12.421 4.071 9.370 1.00 97.62 110 ALA A C 1
ATOM 865 O O . ALA A 1 110 ? -11.932 4.407 10.449 1.00 97.62 110 ALA A O 1
ATOM 866 N N . SER A 1 111 ? -13.265 4.860 8.693 1.00 95.69 111 SER A N 1
ATOM 867 C CA . SER A 1 111 ? -13.744 6.150 9.201 1.00 95.69 111 SER A CA 1
ATOM 868 C C . SER A 1 111 ? -14.644 6.012 10.433 1.00 95.69 111 SER A C 1
ATOM 870 O O . SER A 1 111 ? -14.711 6.939 11.239 1.00 95.69 111 SER A O 1
ATOM 872 N N . ASP A 1 112 ? -15.273 4.846 10.614 1.00 97.19 112 ASP A N 1
ATOM 873 C CA . ASP A 1 112 ? -15.944 4.464 11.852 1.00 97.19 112 ASP A CA 1
ATOM 874 C C . ASP A 1 112 ? -14.973 3.690 12.772 1.00 97.19 112 ASP A C 1
ATOM 876 O O . ASP A 1 112 ? -14.596 2.552 12.461 1.00 97.19 112 ASP A O 1
ATOM 880 N N . PRO A 1 113 ? -14.593 4.245 13.942 1.00 96.62 113 PRO A N 1
ATOM 881 C CA . PRO A 1 113 ? -13.714 3.566 14.889 1.00 96.62 113 PRO A CA 1
ATOM 882 C C . PRO A 1 113 ? -14.230 2.201 15.356 1.00 96.62 113 PRO A C 1
ATOM 884 O O . PRO A 1 113 ? -13.424 1.326 15.670 1.00 96.62 113 PRO A O 1
ATOM 887 N N . GLN A 1 114 ? -15.549 1.991 15.430 1.00 97.19 114 GLN A N 1
ATOM 888 C CA . GLN A 1 114 ? -16.106 0.703 15.847 1.00 97.19 114 GLN A CA 1
ATOM 889 C C . GLN A 1 114 ? -15.910 -0.364 14.763 1.00 97.19 114 GLN A C 1
ATOM 891 O O . GLN A 1 114 ? -15.478 -1.484 15.064 1.00 97.19 114 GLN A O 1
ATOM 896 N N . THR A 1 115 ? -16.154 -0.010 13.502 1.00 97.25 115 THR A N 1
ATOM 897 C CA . THR A 1 115 ? -15.835 -0.858 12.350 1.00 97.25 115 THR A CA 1
ATOM 898 C C . THR A 1 115 ? -14.337 -1.149 12.285 1.00 97.25 115 THR A C 1
ATOM 900 O O . THR A 1 115 ? -13.956 -2.316 12.235 1.00 97.25 115 THR A O 1
ATOM 903 N N . MET A 1 116 ? -13.472 -0.134 12.405 1.00 97.62 116 MET A N 1
ATOM 904 C CA . MET A 1 116 ? -12.017 -0.335 12.376 1.00 97.62 116 MET A CA 1
ATOM 905 C C . MET A 1 116 ? -11.525 -1.286 13.482 1.00 97.62 116 MET A C 1
ATOM 907 O O . MET A 1 116 ? -10.669 -2.129 13.231 1.00 97.62 116 MET A O 1
ATOM 911 N N . ARG A 1 117 ? -12.091 -1.197 14.695 1.00 97.12 117 ARG A N 1
ATOM 912 C CA . ARG A 1 117 ? -11.748 -2.092 15.818 1.00 97.12 117 ARG A CA 1
ATOM 913 C C . ARG A 1 117 ? -12.227 -3.522 15.641 1.00 97.12 117 ARG A C 1
ATOM 915 O O . ARG A 1 117 ? -11.562 -4.448 16.098 1.00 97.12 117 ARG A O 1
ATOM 922 N N . SER A 1 118 ? -13.400 -3.703 15.044 1.00 96.75 118 SER A N 1
ATOM 923 C CA . SER A 1 118 ? -14.001 -5.028 14.876 1.00 96.75 118 SER A CA 1
ATOM 924 C C . SER A 1 118 ? -13.481 -5.764 13.644 1.00 96.75 118 SER A C 1
ATOM 926 O O . SER A 1 118 ? -13.454 -6.994 13.655 1.00 96.75 118 SER A O 1
ATOM 928 N N . LYS A 1 119 ? -13.066 -5.023 12.609 1.00 97.44 119 LYS A N 1
ATOM 929 C CA . LYS A 1 119 ? -12.696 -5.547 11.290 1.00 97.44 119 LYS A CA 1
ATOM 930 C C . LYS A 1 119 ? -11.378 -4.967 10.728 1.00 97.44 119 LYS A C 1
ATOM 932 O O . LYS A 1 119 ? -11.333 -4.571 9.557 1.00 97.44 119 LYS A O 1
ATOM 937 N N . PRO A 1 120 ? -10.288 -4.862 11.516 1.00 97.25 120 PRO A N 1
ATOM 938 C CA . PRO A 1 120 ? -9.037 -4.274 11.032 1.00 97.25 120 PRO A CA 1
ATOM 939 C C . PRO A 1 120 ? -8.414 -5.081 9.880 1.00 97.25 120 PRO A C 1
ATOM 941 O O . PRO A 1 120 ? -7.776 -4.510 8.995 1.00 97.25 120 PRO A O 1
ATOM 944 N N . GLY A 1 121 ? -8.594 -6.400 9.866 1.00 96.69 121 GLY A N 1
ATOM 945 C CA . GLY A 1 121 ? -8.160 -7.291 8.801 1.00 96.69 121 GLY A CA 1
ATOM 946 C C . GLY A 1 121 ? -8.971 -7.117 7.520 1.00 96.69 121 GLY A C 1
ATOM 947 O O . GLY A 1 121 ? -8.371 -7.052 6.452 1.00 96.69 121 GLY A O 1
ATOM 948 N N . GLU A 1 122 ? -10.294 -6.962 7.598 1.00 97.06 122 GLU A N 1
ATOM 949 C CA . GLU A 1 122 ? -11.119 -6.679 6.412 1.00 97.06 122 GLU A CA 1
ATOM 950 C C . GLU A 1 122 ? -10.713 -5.347 5.751 1.00 97.06 122 GLU A C 1
ATOM 952 O O . GLU A 1 122 ? -10.530 -5.283 4.534 1.00 97.06 122 GLU A O 1
ATOM 957 N N . VAL A 1 123 ? -10.457 -4.301 6.551 1.00 98.12 123 VAL A N 1
ATOM 958 C CA . VAL A 1 123 ? -9.931 -3.012 6.058 1.00 98.12 123 VAL A CA 1
ATOM 959 C C . VAL A 1 123 ? -8.585 -3.196 5.345 1.00 98.12 123 VAL A C 1
ATOM 961 O O . VAL A 1 123 ? -8.398 -2.696 4.234 1.00 98.12 123 VAL A O 1
ATOM 964 N N . MET A 1 124 ? -7.647 -3.941 5.944 1.00 97.12 124 MET A N 1
ATOM 965 C CA . MET A 1 124 ? -6.369 -4.274 5.298 1.00 97.12 124 MET A CA 1
ATOM 966 C C . MET A 1 124 ? -6.577 -5.068 3.999 1.00 97.12 124 MET A C 1
ATOM 968 O O . MET A 1 124 ? -5.875 -4.834 3.016 1.00 97.12 124 MET A O 1
ATOM 972 N N . GLY A 1 125 ? -7.551 -5.980 3.978 1.00 95.25 125 GLY A N 1
ATOM 973 C CA . GLY A 1 125 ? -7.933 -6.762 2.806 1.00 95.25 125 GLY A CA 1
ATOM 974 C C . GLY A 1 125 ? -8.344 -5.876 1.633 1.00 95.25 125 GLY A C 1
ATOM 975 O O . GLY A 1 125 ? -7.787 -6.021 0.547 1.00 95.25 125 GLY A O 1
ATOM 976 N N . TYR A 1 126 ? -9.233 -4.901 1.850 1.00 95.44 126 TYR A N 1
ATOM 977 C CA . TYR A 1 126 ? -9.637 -3.956 0.801 1.00 95.44 126 TYR A CA 1
ATOM 978 C C . TYR A 1 126 ? -8.481 -3.065 0.318 1.00 95.44 126 TYR A C 1
ATOM 980 O O . TYR A 1 126 ? -8.333 -2.862 -0.891 1.00 95.44 126 TYR A O 1
ATOM 988 N N . LEU A 1 127 ? -7.610 -2.591 1.223 1.00 96.44 127 LEU A N 1
ATOM 989 C CA . LEU A 1 127 ? -6.398 -1.851 0.837 1.00 96.44 127 LEU A CA 1
ATOM 990 C C . LEU A 1 127 ? -5.470 -2.708 -0.040 1.00 96.44 127 LEU A C 1
ATOM 992 O O . LEU A 1 127 ? -4.982 -2.250 -1.076 1.00 96.44 127 LEU A O 1
ATOM 996 N N . ALA A 1 128 ? -5.240 -3.961 0.355 1.00 93.00 128 ALA A N 1
ATOM 997 C CA . ALA A 1 128 ? -4.393 -4.894 -0.378 1.00 93.00 128 ALA A CA 1
ATOM 998 C C . ALA A 1 128 ? -4.996 -5.306 -1.728 1.00 93.00 128 ALA A C 1
ATOM 1000 O O . ALA A 1 128 ? -4.253 -5.457 -2.701 1.00 93.00 128 ALA A O 1
ATOM 1001 N N . PHE A 1 129 ? -6.321 -5.459 -1.793 1.00 90.56 129 PHE A N 1
ATOM 1002 C CA . PHE A 1 129 ? -7.060 -5.764 -3.015 1.00 90.56 129 PHE A CA 1
ATOM 1003 C C . PHE A 1 129 ? -6.953 -4.627 -4.035 1.00 90.56 129 PHE A C 1
ATOM 1005 O O . PHE A 1 129 ? -6.766 -4.883 -5.225 1.00 90.56 129 PHE A O 1
ATOM 1012 N N . GLY A 1 130 ? -7.011 -3.368 -3.586 1.00 90.12 130 GLY A N 1
ATOM 1013 C CA . GLY A 1 130 ? -6.880 -2.202 -4.462 1.00 90.12 130 GLY A CA 1
ATOM 1014 C C . GLY A 1 130 ? -5.570 -2.182 -5.256 1.00 90.12 130 GLY A C 1
ATOM 1015 O O . GLY A 1 130 ? -5.585 -1.894 -6.450 1.00 90.12 130 GLY A O 1
ATOM 1016 N N . HIS A 1 131 ? -4.453 -2.549 -4.620 1.00 91.50 131 HIS A N 1
ATOM 1017 C CA . HIS A 1 131 ? -3.129 -2.691 -5.247 1.00 91.50 131 HIS A CA 1
ATOM 1018 C C . HIS A 1 131 ? -2.791 -1.592 -6.288 1.00 91.50 131 HIS A C 1
ATOM 1020 O O . HIS A 1 131 ? -2.552 -1.894 -7.464 1.00 91.50 131 HIS A O 1
ATOM 1026 N N . PRO A 1 132 ? -2.843 -0.303 -5.906 1.00 93.38 132 PRO A N 1
ATOM 1027 C CA . PRO A 1 132 ? -2.856 0.792 -6.871 1.00 93.38 132 PRO A CA 1
ATOM 1028 C C . PRO A 1 132 ? -1.500 1.107 -7.512 1.00 93.38 132 PRO A C 1
ATOM 1030 O O . PRO A 1 132 ? -1.474 1.836 -8.492 1.00 93.38 132 PRO A O 1
ATOM 1033 N N . PHE A 1 133 ? -0.379 0.581 -7.017 1.00 93.88 133 PHE A N 1
ATOM 1034 C CA . PHE A 1 133 ? 0.962 0.938 -7.501 1.00 93.88 133 PHE A CA 1
ATOM 1035 C C . PHE A 1 133 ? 1.627 -0.203 -8.283 1.00 93.88 133 PHE A C 1
ATOM 1037 O O . PHE A 1 133 ? 1.255 -1.369 -8.132 1.00 93.88 133 PHE A O 1
ATOM 1044 N N . LEU A 1 134 ? 2.648 0.112 -9.093 1.00 90.44 134 LEU A N 1
ATOM 1045 C CA . LEU A 1 134 ? 3.472 -0.905 -9.772 1.00 90.44 134 LEU A CA 1
ATOM 1046 C C . LEU A 1 134 ? 4.318 -1.717 -8.782 1.00 90.44 134 LEU A C 1
ATOM 1048 O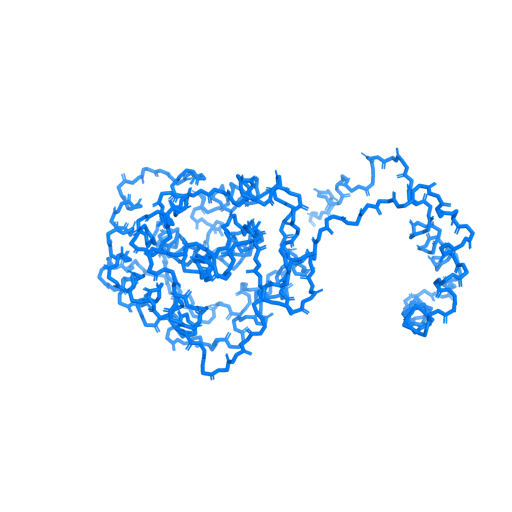 O . LEU A 1 134 ? 4.574 -2.897 -9.007 1.00 90.44 134 LEU A O 1
ATOM 1052 N N . ASP A 1 135 ? 4.736 -1.079 -7.691 1.00 91.06 135 ASP A N 1
ATOM 1053 C CA . ASP A 1 135 ? 5.448 -1.695 -6.580 1.00 91.06 135 ASP A CA 1
ATOM 1054 C C . ASP A 1 135 ? 5.227 -0.888 -5.292 1.00 91.06 135 ASP A C 1
ATOM 1056 O O . ASP A 1 135 ? 4.472 0.074 -5.299 1.00 91.06 135 ASP A O 1
ATOM 1060 N N . GLY A 1 136 ? 5.805 -1.285 -4.161 1.00 92.00 136 GLY A N 1
ATOM 1061 C CA . GLY A 1 136 ? 5.702 -0.518 -2.912 1.00 92.00 136 GLY A CA 1
ATOM 1062 C C . GLY A 1 136 ? 4.376 -0.679 -2.153 1.00 92.00 136 GLY A C 1
ATOM 1063 O O . GLY A 1 136 ? 4.328 -0.356 -0.964 1.00 92.00 136 GLY A O 1
ATOM 1064 N N . ASN A 1 137 ? 3.347 -1.281 -2.773 1.00 93.44 137 ASN A N 1
ATOM 1065 C CA . ASN A 1 137 ? 1.991 -1.451 -2.224 1.00 93.44 137 ASN A CA 1
ATOM 1066 C C . ASN A 1 137 ? 1.969 -1.894 -0.758 1.00 93.44 137 ASN A C 1
ATOM 1068 O O . ASN A 1 137 ? 1.376 -1.218 0.073 1.00 93.44 137 ASN A O 1
ATOM 1072 N N . GLY A 1 138 ? 2.650 -2.997 -0.426 1.00 91.69 138 GLY A N 1
ATOM 1073 C CA . GLY A 1 138 ? 2.619 -3.571 0.922 1.00 91.69 138 GLY A CA 1
ATOM 1074 C C . GLY A 1 138 ? 3.056 -2.593 2.017 1.00 91.69 138 GLY A C 1
ATOM 1075 O O . GLY A 1 138 ? 2.409 -2.505 3.049 1.00 91.69 138 GLY A O 1
ATOM 1076 N N . ARG A 1 139 ? 4.116 -1.812 1.786 1.00 94.25 139 ARG A N 1
ATOM 1077 C CA . ARG A 1 139 ? 4.591 -0.826 2.771 1.00 94.25 139 ARG A CA 1
ATOM 1078 C C . ARG A 1 139 ? 3.664 0.372 2.859 1.00 94.25 139 ARG A C 1
ATOM 1080 O O . ARG A 1 139 ? 3.340 0.781 3.966 1.00 94.25 139 ARG A O 1
ATOM 1087 N N . THR A 1 140 ? 3.192 0.878 1.721 1.00 97.69 140 THR A N 1
ATOM 1088 C CA . THR A 1 140 ? 2.242 1.994 1.708 1.00 97.69 140 THR A CA 1
ATOM 1089 C C . THR A 1 140 ? 0.967 1.641 2.466 1.00 97.69 140 THR A C 1
ATOM 1091 O O . THR A 1 140 ? 0.564 2.392 3.351 1.00 97.69 140 THR A O 1
ATOM 1094 N N . ILE A 1 141 ? 0.352 0.488 2.174 1.00 96.38 141 ILE A N 1
ATOM 1095 C CA . ILE A 1 141 ? -0.898 0.100 2.840 1.00 96.38 141 ILE A CA 1
ATOM 1096 C C . ILE A 1 141 ? -0.687 -0.187 4.325 1.00 96.38 141 ILE A C 1
ATOM 1098 O O . ILE A 1 141 ? -1.571 0.128 5.110 1.00 96.38 141 ILE A O 1
ATOM 1102 N N . MET A 1 142 ? 0.474 -0.713 4.736 1.00 95.31 142 MET A N 1
ATOM 1103 C CA . MET A 1 142 ? 0.774 -0.891 6.159 1.00 95.31 142 MET A CA 1
ATOM 1104 C C . MET A 1 142 ? 0.945 0.444 6.884 1.00 95.31 142 MET A C 1
ATOM 1106 O O . MET A 1 142 ? 0.413 0.597 7.976 1.00 95.31 142 MET A O 1
ATOM 1110 N N . THR A 1 143 ? 1.602 1.433 6.275 1.00 97.56 143 THR A N 1
ATOM 1111 C CA . THR A 1 143 ? 1.695 2.787 6.844 1.00 97.56 143 THR A CA 1
ATOM 1112 C C . THR A 1 143 ? 0.317 3.435 6.992 1.00 97.56 143 THR A C 1
ATOM 1114 O O . THR A 1 143 ? -0.005 3.947 8.062 1.00 97.56 143 THR A O 1
ATOM 1117 N N . VAL A 1 144 ? -0.521 3.369 5.950 1.00 98.50 144 VAL A N 1
ATOM 1118 C CA . VAL A 1 144 ? -1.893 3.906 5.986 1.00 98.50 144 VAL A CA 1
ATOM 1119 C C . VAL A 1 144 ? -2.738 3.174 7.031 1.00 98.50 144 VAL A C 1
ATOM 1121 O O . VAL A 1 144 ? -3.411 3.810 7.837 1.00 98.50 144 VAL A O 1
ATOM 1124 N N . HIS A 1 145 ? -2.682 1.842 7.061 1.00 97.94 145 HIS A N 1
ATOM 1125 C CA . HIS A 1 145 ? -3.447 1.018 7.997 1.00 97.94 145 HIS A CA 1
ATOM 1126 C C . HIS A 1 145 ? -3.048 1.246 9.457 1.00 97.94 145 HIS A C 1
ATOM 1128 O O . HIS A 1 145 ? -3.928 1.338 10.312 1.00 97.94 145 HIS A O 1
ATOM 1134 N N . SER A 1 146 ? -1.754 1.418 9.744 1.00 96.50 146 SER A N 1
ATOM 1135 C CA . SER A 1 146 ? -1.284 1.780 11.085 1.00 96.50 146 SER A CA 1
ATOM 1136 C C . SER A 1 146 ? -1.868 3.113 11.555 1.00 96.50 146 SER A C 1
ATOM 1138 O O . SER A 1 146 ? -2.318 3.212 12.695 1.00 96.50 146 SER A O 1
ATOM 1140 N N . GLU A 1 147 ? -1.942 4.123 10.683 1.00 97.75 147 GLU A N 1
ATOM 1141 C CA . GLU A 1 147 ? -2.593 5.391 11.030 1.00 97.75 147 GLU A CA 1
ATOM 1142 C C . GLU A 1 147 ? -4.108 5.228 11.247 1.00 97.75 147 GLU A C 1
ATOM 1144 O O . GLU A 1 147 ? -4.660 5.805 12.186 1.00 97.75 147 GLU A O 1
ATOM 1149 N N . LEU A 1 148 ? -4.789 4.425 10.422 1.00 98.12 148 LEU A N 1
ATOM 1150 C CA . LEU A 1 148 ? -6.213 4.118 10.608 1.00 98.12 148 LEU A CA 1
ATOM 1151 C C . LEU A 1 148 ? -6.466 3.418 11.955 1.00 98.12 148 LEU A C 1
ATOM 1153 O O . LEU A 1 148 ? -7.380 3.800 12.687 1.00 98.12 148 LEU A O 1
ATOM 1157 N N . CYS A 1 149 ? -5.617 2.457 12.332 1.00 97.50 149 CYS A N 1
ATOM 1158 C CA . CYS A 1 149 ? -5.664 1.813 13.646 1.00 97.50 149 CYS A CA 1
ATOM 1159 C C . CYS A 1 149 ? -5.480 2.840 14.770 1.00 97.50 149 CYS A C 1
ATOM 1161 O O . CYS A 1 149 ? -6.285 2.889 15.705 1.00 97.50 149 CYS A O 1
ATOM 1163 N N . ARG A 1 150 ? -4.467 3.711 14.650 1.00 96.75 150 ARG A N 1
ATOM 1164 C CA . ARG A 1 150 ? -4.162 4.744 15.648 1.00 96.75 150 ARG A CA 1
ATOM 1165 C C . ARG A 1 150 ? -5.348 5.686 15.864 1.00 96.75 150 ARG A C 1
ATOM 1167 O O . ARG A 1 150 ? -5.684 5.987 17.008 1.00 96.75 150 ARG A O 1
ATOM 1174 N N . ARG A 1 151 ? -6.022 6.112 14.787 1.00 96.25 151 ARG A N 1
ATOM 1175 C CA . ARG A 1 151 ? -7.256 6.927 14.844 1.00 96.25 151 ARG A CA 1
ATOM 1176 C C . ARG A 1 151 ? -8.401 6.210 15.551 1.00 96.25 151 ARG A C 1
ATOM 1178 O O . ARG A 1 151 ? -9.172 6.849 16.261 1.00 96.25 151 ARG A O 1
ATOM 1185 N N . ALA A 1 152 ? -8.480 4.890 15.409 1.00 97.19 152 ALA A N 1
ATOM 1186 C CA . ALA A 1 152 ? -9.440 4.060 16.122 1.00 97.19 152 ALA A CA 1
ATOM 1187 C C . ALA A 1 152 ? -9.025 3.746 17.574 1.00 97.19 152 ALA A C 1
ATOM 1189 O O . ALA A 1 152 ? -9.775 3.084 18.293 1.00 97.19 152 ALA A O 1
ATOM 1190 N N . GLY A 1 153 ? -7.881 4.238 18.058 1.00 96.88 153 GLY A N 1
ATOM 1191 C CA . GLY A 1 153 ? -7.413 3.989 19.423 1.00 96.88 153 GLY A CA 1
ATOM 1192 C C . GLY A 1 153 ? -6.888 2.572 19.643 1.00 96.88 153 GLY A C 1
ATOM 1193 O O . GLY A 1 153 ? -7.036 2.030 20.736 1.00 96.88 153 GLY A O 1
ATOM 1194 N N . MET A 1 154 ? -6.340 1.958 18.596 1.00 96.56 154 MET A N 1
ATOM 1195 C CA . MET A 1 154 ? -5.780 0.613 18.637 1.00 96.56 154 MET A CA 1
ATOM 1196 C C . MET A 1 154 ? -4.495 0.519 17.815 1.00 96.56 154 MET A C 1
ATOM 1198 O O . MET A 1 154 ? -4.158 1.417 17.045 1.00 96.56 154 MET A O 1
ATOM 1202 N N . HIS A 1 155 ? -3.815 -0.614 17.918 1.00 95.62 155 HIS A N 1
ATOM 1203 C CA . HIS A 1 155 ? -2.757 -0.997 16.992 1.00 95.62 155 HIS A CA 1
ATOM 1204 C C . HIS A 1 155 ? -2.693 -2.520 16.833 1.00 95.62 155 HIS A C 1
ATOM 1206 O O . HIS A 1 155 ? -3.284 -3.268 17.618 1.00 95.62 155 HIS A O 1
ATOM 1212 N N . ILE A 1 156 ? -1.977 -2.978 15.805 1.00 92.75 156 ILE A N 1
ATOM 1213 C CA . ILE A 1 156 ? -1.600 -4.384 15.639 1.00 92.75 156 ILE A CA 1
ATOM 1214 C C . ILE A 1 156 ? -0.142 -4.515 16.071 1.00 92.75 156 ILE A C 1
ATOM 1216 O O . ILE A 1 156 ? 0.736 -3.889 15.485 1.00 92.75 156 ILE A O 1
ATOM 1220 N N . ASP A 1 157 ? 0.118 -5.334 17.084 1.00 91.44 157 ASP A N 1
ATOM 1221 C CA . ASP A 1 157 ? 1.468 -5.669 17.520 1.00 91.44 157 ASP A CA 1
ATOM 1222 C C . ASP A 1 157 ? 2.116 -6.645 16.529 1.00 91.44 157 ASP A C 1
ATOM 1224 O O . ASP A 1 157 ? 2.037 -7.870 16.655 1.00 91.44 157 ASP A O 1
ATOM 1228 N N . TRP A 1 158 ? 2.763 -6.082 15.509 1.00 86.62 158 TRP A N 1
ATOM 1229 C CA . TRP A 1 158 ? 3.406 -6.846 14.443 1.00 86.62 158 TRP A CA 1
ATOM 1230 C C . TRP A 1 158 ? 4.565 -7.722 14.926 1.00 86.62 158 TRP A C 1
ATOM 1232 O O . TRP A 1 158 ? 4.914 -8.682 14.237 1.00 86.62 158 TRP A O 1
ATOM 1242 N N . SER A 1 159 ? 5.136 -7.453 16.107 1.00 84.88 159 SER A N 1
ATOM 1243 C CA . SER A 1 159 ? 6.198 -8.290 16.683 1.00 84.88 159 SER A CA 1
ATOM 1244 C C . SER A 1 159 ? 5.712 -9.702 17.032 1.00 84.88 159 SER A C 1
ATOM 1246 O O . SER A 1 159 ? 6.509 -10.637 17.077 1.00 84.88 159 SER A O 1
ATOM 1248 N N . GLN A 1 160 ? 4.397 -9.871 17.205 1.00 86.50 160 GLN A N 1
ATOM 1249 C CA . GLN A 1 160 ? 3.749 -11.153 17.498 1.00 86.50 160 GLN A CA 1
ATOM 1250 C C . GLN A 1 160 ? 3.219 -11.855 16.244 1.00 86.50 160 GLN A C 1
ATOM 1252 O O . GLN A 1 160 ? 2.598 -12.914 16.334 1.00 86.50 160 GLN A O 1
ATOM 1257 N N . THR A 1 161 ? 3.469 -11.284 15.064 1.00 86.56 161 THR A N 1
ATOM 1258 C CA . THR A 1 161 ? 3.039 -11.856 13.788 1.00 86.56 161 THR A CA 1
ATOM 1259 C C . THR A 1 161 ? 4.151 -12.666 13.132 1.00 86.56 161 THR A C 1
ATOM 1261 O O . THR A 1 161 ? 5.343 -12.392 13.272 1.00 86.56 161 THR A O 1
ATOM 1264 N N . ASN A 1 162 ? 3.747 -13.664 12.355 1.00 87.38 162 ASN A N 1
ATOM 1265 C CA . ASN A 1 162 ? 4.621 -14.391 11.446 1.00 87.38 162 ASN A CA 1
ATOM 1266 C C . ASN A 1 162 ? 4.319 -13.965 10.006 1.00 87.38 162 ASN A C 1
ATOM 1268 O O . ASN A 1 162 ? 3.166 -13.978 9.577 1.00 87.38 162 ASN A O 1
ATOM 1272 N N . LYS A 1 163 ? 5.363 -13.635 9.238 1.00 81.56 163 LYS A N 1
ATOM 1273 C CA . LYS A 1 163 ? 5.236 -13.193 7.843 1.00 81.56 163 LYS A CA 1
ATOM 1274 C C . LYS A 1 163 ? 4.422 -14.160 6.979 1.00 81.56 163 LYS A C 1
ATOM 1276 O O . LYS A 1 163 ? 3.589 -13.721 6.192 1.00 81.56 163 LYS A O 1
ATOM 1281 N N . GLU A 1 164 ? 4.735 -15.450 7.034 1.00 84.75 164 GLU A N 1
ATOM 1282 C CA . GLU A 1 164 ? 4.117 -16.453 6.166 1.00 84.75 164 GLU A CA 1
ATOM 1283 C C . GLU A 1 164 ? 2.649 -16.637 6.530 1.00 84.75 164 GLU A C 1
ATOM 1285 O O . GLU A 1 164 ? 1.798 -16.592 5.643 1.00 84.75 164 GLU A O 1
ATOM 1290 N N . ASP A 1 165 ? 2.340 -16.713 7.823 1.00 87.62 165 ASP A N 1
ATOM 1291 C CA . ASP A 1 165 ? 0.962 -16.830 8.298 1.00 87.62 165 ASP A CA 1
ATOM 1292 C C . ASP A 1 165 ? 0.134 -15.585 7.970 1.00 87.62 165 ASP A C 1
ATOM 1294 O O . ASP A 1 165 ? -0.995 -15.715 7.498 1.00 87.62 165 ASP A O 1
ATOM 1298 N N . TYR A 1 166 ? 0.710 -14.387 8.117 1.00 88.88 166 TYR A N 1
ATOM 1299 C CA . TYR A 1 166 ? 0.073 -13.135 7.705 1.00 88.88 166 TYR A CA 1
ATOM 1300 C C . TYR A 1 166 ? -0.231 -13.136 6.206 1.00 88.88 166 TYR A C 1
ATOM 1302 O O . TYR A 1 166 ? -1.356 -12.858 5.794 1.00 88.88 166 TYR A O 1
ATOM 1310 N N . LEU A 1 167 ? 0.753 -13.484 5.370 1.00 86.19 167 LEU A N 1
ATOM 1311 C CA . LEU A 1 167 ? 0.562 -13.524 3.921 1.00 86.19 167 LEU A CA 1
ATOM 1312 C C . LEU A 1 167 ? -0.451 -14.597 3.506 1.00 86.19 167 LEU A C 1
ATOM 1314 O O . LEU A 1 167 ? -1.176 -14.381 2.533 1.00 86.19 167 LEU A O 1
ATOM 1318 N N . ASN A 1 168 ? -0.518 -15.721 4.218 1.00 88.19 168 ASN A N 1
ATOM 1319 C CA . ASN A 1 168 ? -1.513 -16.768 3.998 1.00 88.19 168 ASN A CA 1
ATOM 1320 C C . ASN A 1 168 ? -2.916 -16.292 4.395 1.00 88.19 168 ASN A C 1
ATOM 1322 O O . ASN A 1 168 ? -3.855 -16.462 3.619 1.00 88.19 168 ASN A O 1
ATOM 1326 N N . ALA A 1 169 ? -3.060 -15.655 5.558 1.00 90.81 169 ALA A N 1
ATOM 1327 C CA . ALA A 1 169 ? -4.323 -15.085 6.016 1.00 90.81 169 ALA A CA 1
ATOM 1328 C C . ALA A 1 169 ? -4.820 -13.980 5.074 1.00 90.81 169 ALA A C 1
ATOM 1330 O O . ALA A 1 169 ? -5.978 -14.007 4.665 1.00 90.81 169 ALA A O 1
ATOM 1331 N N . LEU A 1 170 ? -3.933 -13.074 4.651 1.00 89.88 170 LEU A N 1
ATOM 1332 C CA . LEU A 1 170 ? -4.245 -12.036 3.671 1.00 89.88 170 LEU A CA 1
ATOM 1333 C C . LEU A 1 170 ? -4.650 -12.640 2.322 1.00 89.88 170 LEU A C 1
ATOM 1335 O O . LEU A 1 170 ? -5.608 -12.184 1.716 1.00 89.88 170 LEU A O 1
ATOM 1339 N N . THR A 1 171 ? -3.961 -13.686 1.855 1.00 86.62 171 THR A N 1
ATOM 1340 C CA . THR A 1 171 ? -4.335 -14.360 0.598 1.00 86.62 171 THR A CA 1
ATOM 1341 C C . THR A 1 171 ? -5.745 -14.951 0.698 1.00 86.62 171 THR A C 1
ATOM 1343 O O . THR A 1 171 ? -6.543 -14.748 -0.209 1.00 86.62 171 THR A O 1
ATOM 1346 N N . ARG A 1 172 ? -6.092 -15.596 1.821 1.00 90.44 172 ARG A N 1
ATOM 1347 C CA . ARG A 1 172 ? -7.454 -16.107 2.059 1.00 90.44 172 ARG A CA 1
ATOM 1348 C C . ARG A 1 172 ? -8.496 -14.993 2.123 1.00 90.44 172 ARG A C 1
ATOM 1350 O O . ARG A 1 172 ? -9.596 -15.184 1.621 1.00 90.44 172 ARG A O 1
ATOM 1357 N N . GLU A 1 173 ? -8.163 -13.853 2.726 1.00 90.75 173 GLU A N 1
ATOM 1358 C CA . GLU A 1 173 ? -9.048 -12.681 2.765 1.00 90.75 173 GLU A CA 1
ATOM 1359 C C . GLU A 1 173 ? -9.308 -12.132 1.358 1.00 90.75 173 GLU A C 1
ATOM 1361 O O . GLU A 1 173 ? -10.446 -11.845 1.018 1.00 90.75 173 GLU A O 1
ATOM 1366 N N . LEU A 1 174 ? -8.283 -12.058 0.505 1.00 86.25 174 LEU A N 1
ATOM 1367 C CA . LEU A 1 174 ? -8.436 -11.618 -0.886 1.00 86.25 174 LEU A CA 1
ATOM 1368 C C . LEU A 1 174 ? -9.242 -12.617 -1.731 1.00 86.25 174 LEU A C 1
ATOM 1370 O O . LEU A 1 174 ? -10.054 -12.212 -2.557 1.00 86.25 174 LEU A O 1
ATOM 1374 N N . GLU A 1 175 ? -9.056 -13.921 -1.512 1.00 85.94 175 GLU A N 1
ATOM 1375 C CA . GLU A 1 175 ? -9.833 -14.971 -2.187 1.00 85.94 175 GLU A CA 1
ATOM 1376 C C . GLU A 1 175 ? -11.291 -15.031 -1.708 1.00 85.94 175 GLU A C 1
ATOM 1378 O O . GLU A 1 175 ? -12.175 -15.464 -2.452 1.00 85.94 175 GLU A O 1
ATOM 1383 N N . ARG A 1 176 ? -11.553 -14.649 -0.452 1.00 86.00 176 ARG A N 1
ATOM 1384 C CA . ARG A 1 176 ? -12.879 -14.689 0.181 1.00 86.00 176 ARG A CA 1
ATOM 1385 C C . ARG A 1 176 ? -13.106 -13.453 1.067 1.00 86.00 176 ARG A C 1
ATOM 1387 O O . ARG A 1 176 ? -13.094 -13.588 2.295 1.00 86.00 176 ARG A O 1
ATOM 1394 N N . PRO A 1 177 ? -13.358 -12.275 0.466 1.00 85.25 177 PRO A N 1
ATOM 1395 C CA . PRO A 1 177 ? -13.507 -11.027 1.210 1.00 85.25 177 PRO A CA 1
ATOM 1396 C C . PRO A 1 177 ? -14.646 -11.072 2.231 1.00 85.25 177 PRO A C 1
ATOM 1398 O O . PRO A 1 177 ? -15.704 -11.659 1.978 1.00 85.25 177 PRO A O 1
ATOM 1401 N N . GLY A 1 178 ? -14.434 -10.451 3.391 1.00 82.81 178 GLY A N 1
ATOM 1402 C CA . GLY A 1 178 ? -15.453 -10.302 4.433 1.00 82.81 178 GLY A CA 1
ATOM 1403 C C . GLY A 1 178 ? -15.748 -11.588 5.208 1.00 82.81 178 GLY A C 1
ATOM 1404 O O . GLY A 1 178 ? -16.719 -11.655 5.962 1.00 82.81 178 GLY A O 1
ATOM 1405 N N . LYS A 1 179 ? -14.929 -12.636 5.040 1.00 92.31 179 LYS A N 1
ATOM 1406 C CA . LYS A 1 179 ? -15.007 -13.868 5.845 1.00 92.31 179 LYS A CA 1
ATOM 1407 C C . LYS A 1 179 ? -14.177 -13.798 7.129 1.00 92.31 179 LYS A C 1
ATOM 1409 O O . LYS A 1 179 ? -14.166 -14.767 7.887 1.00 92.31 179 LYS A O 1
ATOM 1414 N N . GLY A 1 180 ? -13.514 -12.668 7.384 1.00 92.69 180 GLY A N 1
ATOM 1415 C CA . GLY A 1 180 ? -12.766 -12.414 8.614 1.00 92.69 180 GLY A CA 1
ATOM 1416 C C . GLY A 1 180 ? -11.544 -13.316 8.761 1.00 92.69 180 GLY A C 1
ATOM 1417 O O . GLY A 1 180 ? -11.161 -13.663 9.881 1.00 92.69 180 GLY A O 1
ATOM 1418 N N . HIS A 1 181 ? -10.939 -13.743 7.649 1.00 95.00 181 HIS A N 1
ATOM 1419 C CA . HIS A 1 181 ? -9.738 -14.574 7.662 1.00 95.00 181 HIS A CA 1
ATOM 1420 C C . HIS A 1 181 ? -8.559 -13.796 8.239 1.00 95.00 181 HIS A C 1
ATOM 1422 O O . HIS A 1 181 ? -7.840 -14.313 9.099 1.00 95.00 181 HIS A O 1
ATOM 1428 N N . LEU A 1 182 ? -8.394 -12.544 7.807 1.00 94.69 182 LEU A N 1
ATOM 1429 C CA . LEU A 1 182 ? -7.333 -11.687 8.323 1.00 94.69 182 LEU A CA 1
ATOM 1430 C C . LEU A 1 182 ? -7.664 -11.120 9.713 1.00 94.69 182 LEU A C 1
ATOM 1432 O O . LEU A 1 182 ? -6.763 -10.975 10.541 1.00 94.69 182 LEU A O 1
ATOM 1436 N N . ASP A 1 183 ? -8.943 -10.882 10.015 1.00 97.06 183 ASP A N 1
ATOM 1437 C CA . ASP A 1 183 ? -9.393 -10.509 11.365 1.00 97.06 183 ASP A CA 1
ATOM 1438 C C . ASP A 1 183 ? -9.095 -11.615 12.381 1.00 97.06 183 ASP A C 1
ATOM 1440 O O . ASP A 1 183 ? -8.499 -11.368 13.427 1.00 97.06 183 ASP A O 1
ATOM 1444 N N . SER A 1 184 ? -9.432 -12.864 12.047 1.00 96.69 184 SER A N 1
ATOM 1445 C CA . SER A 1 184 ? -9.169 -14.024 12.908 1.00 96.69 184 SER A CA 1
ATOM 1446 C C . SER A 1 184 ? -7.677 -14.208 13.185 1.00 96.69 184 SER A C 1
ATOM 1448 O O . SER A 1 184 ? -7.298 -14.523 14.311 1.00 96.69 184 SER A O 1
ATOM 1450 N N . TYR A 1 185 ? -6.836 -13.990 12.170 1.00 95.25 185 TYR A N 1
ATOM 1451 C CA . TYR A 1 185 ? -5.382 -14.058 12.302 1.00 95.25 185 TYR A CA 1
ATOM 1452 C C . TYR A 1 185 ? -4.819 -12.946 13.197 1.00 95.25 185 TYR A C 1
ATOM 1454 O O . TYR A 1 185 ? -3.992 -13.209 14.065 1.00 95.25 185 TYR A O 1
ATOM 1462 N N . SER A 1 186 ? -5.254 -11.702 12.980 1.00 93.56 186 SER A N 1
ATOM 1463 C CA . SER A 1 186 ? -4.700 -10.520 13.653 1.00 93.56 186 SER A CA 1
ATOM 1464 C C . SER A 1 186 ? -5.224 -10.323 15.074 1.00 93.56 186 SER A C 1
ATOM 1466 O O . SER A 1 186 ? -4.537 -9.703 15.883 1.00 93.56 186 SER A O 1
ATOM 1468 N N . LYS A 1 187 ? -6.391 -10.884 15.416 1.00 95.62 187 LYS A N 1
ATOM 1469 C CA . LYS A 1 187 ? -7.052 -10.727 16.721 1.00 95.62 187 LYS A CA 1
ATOM 1470 C C . LYS A 1 187 ? -6.132 -10.904 17.944 1.00 95.62 187 LYS A C 1
ATOM 1472 O O . LYS A 1 187 ? -6.206 -10.054 18.830 1.00 95.62 187 LYS A O 1
ATOM 1477 N N . PRO A 1 188 ? -5.246 -11.919 18.033 1.00 95.88 188 PRO A N 1
ATOM 1478 C CA . PRO A 1 188 ? -4.338 -12.069 19.178 1.00 95.88 188 PRO A CA 1
ATOM 1479 C C . PRO A 1 188 ? -3.297 -10.943 19.291 1.00 95.88 188 PRO A C 1
ATOM 1481 O O . PRO A 1 188 ? -2.762 -10.689 20.370 1.00 95.88 188 PRO A O 1
ATOM 1484 N N . CYS A 1 189 ? -3.017 -10.252 18.187 1.00 93.94 189 CYS A N 1
ATOM 1485 C CA . CYS A 1 189 ? -2.028 -9.182 18.087 1.00 93.94 189 CYS A CA 1
ATOM 1486 C C . CYS A 1 189 ? -2.648 -7.785 18.259 1.00 93.94 189 CYS A C 1
ATOM 1488 O O . CYS A 1 189 ? -1.915 -6.808 18.359 1.00 93.94 189 CYS A O 1
ATOM 1490 N N . VAL A 1 190 ? -3.979 -7.660 18.306 1.00 95.31 190 VAL A N 1
ATOM 1491 C CA . VAL A 1 190 ? -4.647 -6.365 18.501 1.00 95.31 190 VAL A CA 1
ATOM 1492 C C . VAL A 1 190 ? -4.443 -5.866 19.932 1.00 95.31 190 VAL A C 1
ATOM 1494 O O . VAL A 1 190 ? -4.583 -6.616 20.902 1.00 95.31 190 VAL A O 1
ATOM 1497 N N . ARG A 1 191 ? -4.125 -4.579 20.070 1.00 95.94 191 ARG A N 1
ATOM 1498 C CA . ARG A 1 191 ? -3.984 -3.876 21.348 1.00 95.94 191 ARG A CA 1
ATOM 1499 C C . ARG A 1 191 ? -4.890 -2.654 21.358 1.00 95.94 191 ARG A C 1
ATOM 1501 O O . ARG A 1 191 ? -4.913 -1.889 20.396 1.00 95.94 191 ARG A O 1
ATOM 1508 N N . MET A 1 192 ? -5.633 -2.478 22.448 1.00 95.25 192 MET A N 1
ATOM 1509 C CA . MET A 1 192 ? -6.610 -1.397 22.621 1.00 95.25 192 MET A CA 1
ATOM 1510 C C . MET A 1 192 ? -5.993 -0.190 23.325 1.00 95.25 192 MET A C 1
ATOM 1512 O O . MET A 1 192 ? -6.468 0.258 24.365 1.00 95.25 192 MET A O 1
ATOM 1516 N N . GLU A 1 193 ? -4.905 0.307 22.752 1.00 92.19 193 GLU A N 1
ATOM 1517 C CA . GLU A 1 193 ? -4.198 1.489 23.222 1.00 92.19 193 GLU A CA 1
ATOM 1518 C C . GLU A 1 193 ? 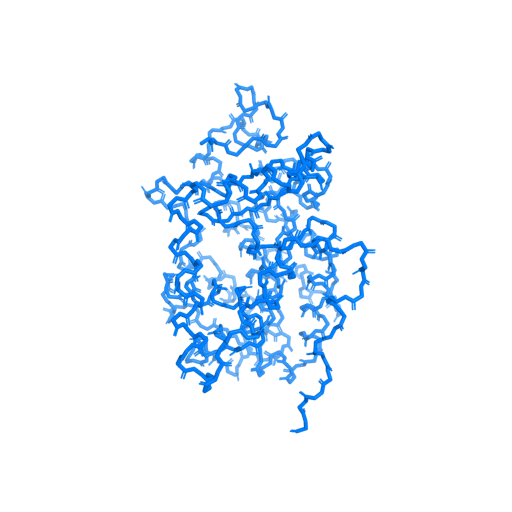-3.585 2.239 22.037 1.00 92.19 193 GLU A C 1
ATOM 1520 O O . GLU A 1 193 ? -3.220 1.646 21.013 1.00 92.19 193 GLU A O 1
ATOM 1525 N N . VAL A 1 194 ? -3.499 3.561 22.179 1.00 85.69 194 VAL A N 1
ATOM 1526 C CA . VAL A 1 194 ? -2.907 4.441 21.172 1.00 85.69 194 VAL A CA 1
ATOM 1527 C C . VAL A 1 194 ? -1.392 4.335 21.270 1.00 85.69 194 VAL A C 1
ATOM 1529 O O . VAL A 1 194 ? -0.823 4.647 22.311 1.00 85.69 194 VAL A O 1
ATOM 1532 N N . GLN A 1 195 ? -0.749 3.960 20.168 1.00 84.19 195 GLN A N 1
ATOM 1533 C CA . GLN A 1 195 ? 0.690 4.149 20.021 1.00 84.19 195 GLN A CA 1
ATOM 1534 C C . GLN A 1 195 ? 1.012 5.606 19.722 1.00 84.19 195 GLN A C 1
ATOM 1536 O O . GLN A 1 195 ? 0.310 6.267 18.942 1.00 84.19 195 GLN A O 1
ATOM 1541 N N . ASP A 1 196 ? 2.104 6.093 20.307 1.00 88.75 196 ASP A N 1
ATOM 1542 C CA . ASP A 1 196 ? 2.721 7.309 19.800 1.00 88.75 196 ASP A CA 1
ATOM 1543 C C . ASP A 1 196 ? 3.333 7.063 18.406 1.00 88.75 196 ASP A C 1
ATOM 1545 O O . ASP A 1 196 ? 3.446 5.933 17.920 1.00 88.75 196 ASP A O 1
ATOM 1549 N N . LEU A 1 197 ? 3.674 8.148 17.713 1.00 87.00 197 LEU A N 1
ATOM 1550 C CA . LEU A 1 197 ? 4.191 8.051 16.350 1.00 87.00 197 LEU A CA 1
ATOM 1551 C C . LEU A 1 197 ? 5.555 7.367 16.275 1.00 87.00 197 LEU A C 1
ATOM 1553 O O . LEU A 1 197 ? 5.798 6.644 15.315 1.00 87.00 197 LEU A O 1
ATOM 1557 N N . THR A 1 198 ? 6.412 7.572 17.273 1.00 89.44 198 THR A N 1
ATOM 1558 C CA . THR A 1 198 ? 7.746 6.969 17.332 1.00 89.44 198 THR A CA 1
ATOM 1559 C C . THR A 1 198 ? 7.630 5.451 17.467 1.00 89.44 198 THR A C 1
ATOM 1561 O O . THR A 1 198 ? 8.294 4.706 16.754 1.00 89.44 198 THR A O 1
ATOM 1564 N N . GLN A 1 199 ? 6.717 4.975 18.316 1.00 88.56 199 GLN A N 1
ATOM 1565 C CA . GLN A 1 199 ? 6.404 3.555 18.469 1.00 88.56 199 GLN A CA 1
ATOM 1566 C C . GLN A 1 199 ? 5.861 2.954 17.169 1.00 88.56 199 GLN A C 1
ATOM 1568 O O . GLN A 1 199 ? 6.309 1.884 16.752 1.00 88.56 199 GLN A O 1
ATOM 1573 N N . ALA A 1 200 ? 4.929 3.645 16.505 1.00 88.25 200 ALA A N 1
ATOM 1574 C CA . ALA A 1 200 ? 4.389 3.199 15.223 1.00 88.25 200 ALA A CA 1
ATOM 1575 C C . ALA A 1 200 ? 5.480 3.143 14.137 1.00 88.25 200 ALA A C 1
ATOM 1577 O O . ALA A 1 200 ? 5.559 2.177 13.376 1.00 88.25 200 ALA A O 1
ATOM 1578 N N . GLU A 1 201 ? 6.353 4.148 14.084 1.00 90.88 201 GLU A N 1
ATOM 1579 C CA . GLU A 1 201 ? 7.501 4.216 13.181 1.00 90.88 201 GLU A CA 1
ATOM 1580 C C . GLU A 1 201 ? 8.474 3.050 13.408 1.00 90.88 201 GLU A C 1
ATOM 1582 O O . GLU A 1 201 ? 8.848 2.363 12.452 1.00 90.88 201 GLU A O 1
ATOM 1587 N N . ASP A 1 202 ? 8.842 2.777 14.658 1.00 89.12 202 ASP A N 1
ATOM 1588 C CA . ASP A 1 202 ? 9.758 1.692 15.012 1.00 89.12 202 ASP A CA 1
ATOM 1589 C C . ASP A 1 202 ? 9.170 0.313 14.691 1.00 89.12 202 ASP A C 1
ATOM 1591 O O . ASP A 1 202 ? 9.864 -0.543 14.127 1.00 89.12 202 ASP A O 1
ATOM 1595 N N . GLN A 1 203 ? 7.875 0.104 14.952 1.00 87.19 203 GLN A N 1
ATOM 1596 C CA . GLN A 1 203 ? 7.191 -1.127 14.555 1.00 87.19 203 GLN A CA 1
ATOM 1597 C C . GLN A 1 203 ? 7.154 -1.297 13.036 1.00 87.19 203 GLN A C 1
ATOM 1599 O O . GLN A 1 203 ? 7.468 -2.379 12.537 1.00 87.19 203 GLN A O 1
ATOM 1604 N N . LEU A 1 204 ? 6.833 -0.235 12.287 1.00 88.88 204 LEU A N 1
ATOM 1605 C CA . LEU A 1 204 ? 6.819 -0.269 10.825 1.00 88.88 204 LEU A CA 1
ATOM 1606 C C . LEU A 1 204 ? 8.219 -0.558 10.257 1.00 88.88 204 LEU A C 1
ATOM 1608 O O . LEU A 1 204 ? 8.368 -1.394 9.364 1.00 88.88 204 LEU A O 1
ATOM 1612 N N . ARG A 1 205 ? 9.271 0.058 10.808 1.00 87.00 205 ARG A N 1
ATOM 1613 C CA . ARG A 1 205 ? 10.672 -0.232 10.452 1.00 87.00 205 ARG A CA 1
ATOM 1614 C C . ARG A 1 205 ? 11.055 -1.682 10.729 1.00 87.00 205 ARG A C 1
ATOM 1616 O O . ARG A 1 205 ? 11.869 -2.243 9.990 1.00 87.00 205 ARG A O 1
ATOM 1623 N N . GLY A 1 206 ? 10.506 -2.258 11.795 1.00 77.38 206 GLY A N 1
ATOM 1624 C CA . GLY A 1 206 ? 10.729 -3.630 12.238 1.00 77.38 206 GLY A CA 1
ATOM 1625 C C . GLY A 1 206 ? 9.846 -4.683 11.566 1.00 77.38 206 GLY A C 1
ATOM 1626 O O . GLY A 1 206 ? 9.972 -5.855 11.918 1.00 77.38 206 GLY A O 1
ATOM 1627 N N . LEU A 1 207 ? 8.975 -4.309 10.616 1.00 73.19 207 LEU A N 1
ATOM 1628 C CA . LEU A 1 207 ? 7.966 -5.213 10.060 1.00 73.19 207 LEU A CA 1
ATOM 1629 C C . LEU A 1 207 ? 8.566 -6.530 9.535 1.00 73.19 207 LEU A C 1
ATOM 1631 O O . LEU A 1 207 ? 9.341 -6.515 8.561 1.00 73.19 207 LEU A O 1
ATOM 1635 N N . PRO A 1 208 ? 8.175 -7.687 10.112 1.00 57.94 208 PRO A N 1
ATOM 1636 C CA . PRO A 1 208 ? 8.652 -8.982 9.661 1.00 57.94 208 PRO A CA 1
ATOM 1637 C C . PRO A 1 208 ? 8.272 -9.202 8.196 1.00 57.94 208 PRO A C 1
ATOM 1639 O O . PRO A 1 208 ? 7.112 -9.385 7.837 1.00 57.94 208 PRO A O 1
ATOM 1642 N N . GLY A 1 209 ? 9.270 -9.210 7.310 1.00 52.53 209 GLY A N 1
ATOM 1643 C CA . GLY A 1 209 ? 9.062 -9.618 5.927 1.00 52.53 209 GLY A CA 1
ATOM 1644 C C . GLY A 1 209 ? 8.802 -8.539 4.879 1.00 52.53 209 GLY A C 1
ATOM 1645 O O . GLY A 1 209 ? 8.557 -8.909 3.730 1.00 52.53 209 GLY A O 1
ATOM 1646 N N . LEU A 1 210 ? 8.940 -7.257 5.202 1.00 52.88 210 LEU A N 1
ATOM 1647 C CA . LEU A 1 210 ? 8.975 -6.180 4.196 1.00 52.88 210 LEU A CA 1
ATOM 1648 C C . LEU A 1 210 ? 10.407 -5.736 3.830 1.00 52.88 210 LEU A C 1
ATOM 1650 O O . LEU A 1 210 ? 10.609 -4.721 3.164 1.00 52.88 210 LEU A O 1
ATOM 1654 N N . GLY A 1 211 ? 11.406 -6.527 4.235 1.00 48.47 211 GLY A N 1
ATOM 1655 C CA . GLY A 1 211 ? 12.777 -6.477 3.722 1.00 48.47 211 GLY A CA 1
ATOM 1656 C C . GLY A 1 211 ? 12.978 -7.336 2.466 1.00 48.47 211 GLY A C 1
ATOM 1657 O O . GLY A 1 211 ? 12.189 -8.260 2.222 1.00 48.47 211 GLY A O 1
ATOM 1658 N N . PRO A 1 212 ? 14.032 -7.067 1.670 1.00 42.72 212 PRO A N 1
ATOM 1659 C CA . PRO A 1 212 ? 14.361 -7.862 0.490 1.00 42.72 212 PRO A CA 1
ATOM 1660 C C . PRO A 1 212 ? 14.492 -9.338 0.883 1.00 42.72 212 PRO A C 1
ATOM 1662 O O . PRO A 1 212 ? 15.245 -9.690 1.793 1.00 42.72 212 PRO A O 1
ATOM 1665 N N . SER A 1 213 ? 13.722 -10.221 0.242 1.00 45.25 213 SER A N 1
ATOM 1666 C CA . SER A 1 213 ? 13.822 -11.649 0.537 1.00 45.25 213 SER A CA 1
ATOM 1667 C C . SER A 1 213 ? 15.140 -12.214 0.022 1.00 45.25 213 SER A C 1
ATOM 1669 O O . SER A 1 213 ? 15.530 -11.939 -1.106 1.00 45.25 213 SER A O 1
ATOM 1671 N N . LYS A 1 214 ? 15.794 -13.067 0.823 1.00 38.81 214 LYS A N 1
ATOM 1672 C CA . LYS A 1 214 ? 16.995 -13.819 0.406 1.00 38.81 214 LYS A CA 1
ATOM 1673 C C . LYS A 1 214 ? 16.733 -14.792 -0.756 1.00 38.81 214 LYS A C 1
ATOM 1675 O O . LYS A 1 214 ? 17.677 -15.269 -1.369 1.00 38.81 214 LYS A O 1
ATOM 1680 N N . GLN A 1 215 ? 15.468 -15.083 -1.053 1.00 40.00 215 GLN A N 1
ATOM 1681 C CA . GLN A 1 215 ? 15.044 -15.858 -2.214 1.00 40.00 215 GLN A CA 1
ATOM 1682 C C . GLN A 1 215 ? 14.533 -14.921 -3.307 1.00 40.00 215 GLN A C 1
ATOM 1684 O O . GLN A 1 215 ? 13.753 -14.005 -3.022 1.00 40.00 215 GLN A O 1
ATOM 1689 N N . GLN A 1 216 ? 14.946 -15.202 -4.543 1.00 36.66 216 GLN A N 1
ATOM 1690 C CA . GLN A 1 216 ? 14.378 -14.658 -5.770 1.00 36.66 216 GLN A CA 1
ATOM 1691 C C . GLN A 1 216 ? 12.907 -15.085 -5.830 1.00 36.66 216 GLN A C 1
ATOM 1693 O O . GLN A 1 216 ? 12.569 -16.168 -6.301 1.00 36.66 216 GLN A O 1
ATOM 1698 N N . ARG A 1 217 ? 12.015 -14.276 -5.252 1.00 41.50 217 ARG A N 1
ATOM 1699 C CA . ARG A 1 217 ? 10.586 -14.451 -5.487 1.00 41.50 217 ARG A CA 1
ATOM 1700 C C . ARG A 1 217 ? 10.351 -14.036 -6.924 1.00 41.50 217 ARG A C 1
ATOM 1702 O O . ARG A 1 217 ? 10.783 -12.960 -7.320 1.00 41.50 217 ARG A O 1
ATOM 1709 N N . LEU A 1 218 ? 9.664 -14.880 -7.684 1.00 41.47 218 LEU A N 1
ATOM 1710 C CA . LEU A 1 218 ? 9.016 -14.429 -8.905 1.00 41.47 218 LEU A CA 1
ATOM 1711 C C . LEU A 1 218 ? 8.120 -13.258 -8.484 1.00 41.47 218 LEU A C 1
ATOM 1713 O O . LEU A 1 218 ? 7.199 -13.450 -7.684 1.00 41.47 218 LEU A O 1
ATOM 1717 N N . GLY A 1 219 ? 8.472 -12.046 -8.918 1.00 43.44 219 GLY A N 1
ATOM 1718 C CA . GLY A 1 219 ? 7.669 -10.852 -8.692 1.00 43.44 219 GLY A CA 1
ATOM 1719 C C . GLY A 1 219 ? 6.238 -11.050 -9.199 1.00 43.44 219 GLY A C 1
ATOM 1720 O O . GLY A 1 219 ? 5.933 -12.074 -9.827 1.00 43.44 219 GLY A O 1
ATOM 1721 N N . PRO A 1 220 ? 5.329 -10.106 -8.918 1.00 43.00 220 PRO A N 1
ATOM 1722 C CA . PRO A 1 220 ? 3.989 -10.196 -9.457 1.00 43.00 220 PRO A CA 1
ATOM 1723 C C . PRO A 1 220 ? 4.051 -10.413 -10.973 1.00 43.00 220 PRO A C 1
ATOM 1725 O O . PRO A 1 220 ? 4.713 -9.672 -11.700 1.00 43.00 220 PRO A O 1
ATOM 1728 N N . VAL A 1 221 ? 3.414 -11.482 -11.447 1.00 45.66 221 VAL A N 1
ATOM 1729 C CA . VAL A 1 221 ? 3.340 -11.745 -12.882 1.00 45.66 221 VAL A CA 1
ATOM 1730 C C . VAL A 1 221 ? 2.273 -10.802 -13.410 1.00 45.66 221 VAL A C 1
ATOM 1732 O O . VAL A 1 221 ? 1.208 -10.675 -12.805 1.00 45.66 221 VAL A O 1
ATOM 1735 N N . ILE A 1 222 ? 2.555 -10.145 -14.529 1.00 48.31 222 ILE A N 1
ATOM 1736 C CA . ILE A 1 222 ? 1.559 -9.382 -15.268 1.00 48.31 222 ILE A CA 1
ATOM 1737 C C . ILE A 1 222 ? 1.345 -10.041 -16.617 1.00 48.31 222 ILE A C 1
ATOM 1739 O O . ILE A 1 222 ? 2.301 -10.249 -17.361 1.00 48.31 222 ILE A O 1
ATOM 1743 N N . VAL A 1 223 ? 0.087 -10.317 -16.947 1.00 45.22 223 VAL A N 1
ATOM 1744 C CA . VAL A 1 223 ? -0.319 -10.787 -18.274 1.00 45.22 223 VAL A CA 1
ATOM 1745 C C . VAL A 1 223 ? -1.176 -9.696 -18.909 1.00 45.22 223 VAL A C 1
ATOM 1747 O O . VAL A 1 223 ? -1.967 -9.035 -18.227 1.00 45.22 223 VAL A O 1
ATOM 1750 N N . ALA A 1 224 ? -0.970 -9.457 -20.206 1.00 39.81 224 ALA A N 1
ATOM 1751 C CA . ALA A 1 224 ? -1.853 -8.594 -20.981 1.00 39.81 224 ALA A CA 1
ATOM 1752 C C . ALA A 1 224 ? -3.292 -9.114 -20.862 1.00 39.81 224 ALA A C 1
ATOM 1754 O O . ALA A 1 224 ? -3.504 -10.322 -20.731 1.00 39.81 224 ALA A O 1
ATOM 1755 N N . LYS A 1 225 ? -4.281 -8.214 -20.890 1.00 39.62 225 LYS A N 1
ATOM 1756 C CA . LYS A 1 225 ? -5.692 -8.598 -21.002 1.00 39.62 225 LYS A CA 1
ATOM 1757 C C . LYS A 1 225 ? -5.814 -9.726 -22.034 1.00 39.62 225 LYS A C 1
ATOM 1759 O O . LYS A 1 225 ? -5.299 -9.575 -23.139 1.00 39.62 225 LYS A O 1
ATOM 1764 N N . ARG A 1 226 ? -6.454 -10.849 -21.676 1.00 40.75 226 ARG A N 1
ATOM 1765 C CA . ARG A 1 226 ? -6.863 -11.846 -22.674 1.00 40.75 226 ARG A CA 1
ATOM 1766 C C . ARG A 1 226 ? -7.691 -11.090 -23.709 1.00 40.75 226 ARG A C 1
ATOM 1768 O O . ARG A 1 226 ? -8.799 -10.654 -23.394 1.00 40.75 226 ARG A O 1
ATOM 1775 N N . GLU A 1 227 ? -7.133 -10.863 -24.893 1.00 36.84 227 GLU A N 1
ATOM 1776 C CA . GLU A 1 227 ? -7.951 -10.501 -26.038 1.00 36.84 227 GLU A CA 1
ATOM 1777 C C . GLU A 1 227 ? -8.909 -11.671 -26.231 1.00 36.84 227 GLU A C 1
ATOM 1779 O O . GLU A 1 227 ? -8.491 -12.830 -26.278 1.00 36.84 227 GLU A O 1
ATOM 1784 N N . VAL A 1 228 ? -10.210 -11.382 -26.206 1.00 47.16 228 VAL A N 1
ATOM 1785 C CA . VAL A 1 228 ? -11.190 -12.368 -26.641 1.00 47.16 228 VAL A CA 1
ATOM 1786 C C . VAL A 1 228 ? -10.891 -12.561 -28.114 1.00 47.16 228 VAL A C 1
ATOM 1788 O O . VAL A 1 228 ? -11.137 -11.659 -28.914 1.00 47.16 228 VAL A O 1
ATOM 1791 N N . ASP A 1 229 ? -10.291 -13.696 -28.450 1.00 46.50 229 ASP A N 1
ATOM 1792 C CA . ASP A 1 229 ? -10.100 -14.067 -29.836 1.00 46.50 229 ASP A CA 1
ATOM 1793 C C . ASP A 1 229 ? -11.484 -14.318 -30.437 1.00 46.50 229 ASP A C 1
ATOM 1795 O O . ASP A 1 229 ? -12.086 -15.375 -30.256 1.00 46.50 229 ASP A O 1
ATOM 1799 N N . THR A 1 230 ? -12.019 -13.295 -31.103 1.00 55.06 230 THR A N 1
ATOM 1800 C CA . THR A 1 230 ? -13.335 -13.350 -31.757 1.00 55.06 230 THR A CA 1
ATOM 1801 C C . THR A 1 230 ? -13.381 -14.335 -32.926 1.00 55.06 230 THR A C 1
ATOM 1803 O O . THR A 1 230 ? -14.458 -14.568 -33.470 1.00 55.06 230 THR A O 1
ATOM 1806 N N . THR A 1 231 ? -12.241 -14.923 -33.309 1.00 59.97 231 THR A N 1
ATOM 1807 C CA . THR A 1 231 ? -12.164 -15.955 -34.348 1.00 59.97 231 THR A CA 1
ATOM 1808 C C . THR A 1 231 ? -12.335 -17.370 -33.800 1.00 59.97 231 THR A C 1
ATOM 1810 O O . THR A 1 231 ? -12.690 -18.260 -34.567 1.00 59.97 231 THR A O 1
ATOM 1813 N N . VAL A 1 232 ? -12.163 -17.577 -32.487 1.00 60.22 232 VAL A N 1
ATOM 1814 C CA . VAL A 1 232 ? -12.354 -18.885 -31.850 1.00 60.22 232 VAL A CA 1
ATOM 1815 C C . VAL A 1 232 ? -13.817 -19.044 -31.455 1.00 60.22 232 VAL A C 1
ATOM 1817 O O . VAL A 1 232 ? -14.354 -18.339 -30.597 1.00 60.22 232 VAL A O 1
ATOM 1820 N N . SER A 1 233 ? -14.482 -20.005 -32.079 1.00 70.94 233 SER A N 1
ATOM 1821 C CA . SER A 1 233 ? -15.868 -20.340 -31.792 1.00 70.94 233 SER A CA 1
ATOM 1822 C C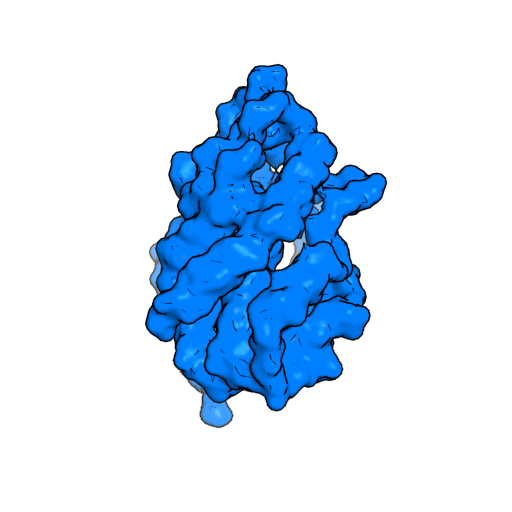 . SER A 1 233 ? -16.025 -20.966 -30.403 1.00 70.94 233 SER A C 1
ATOM 1824 O O . SER A 1 233 ? -15.139 -21.641 -29.872 1.00 70.94 233 SER A O 1
ATOM 1826 N N . LYS A 1 234 ? -17.223 -20.832 -29.823 1.00 65.44 234 LYS A N 1
ATOM 1827 C CA . LYS A 1 234 ? -17.593 -21.527 -28.578 1.00 65.44 234 LYS A CA 1
ATOM 1828 C C . LYS A 1 234 ? -17.341 -23.040 -28.663 1.00 65.44 234 LYS A C 1
ATOM 1830 O O . LYS A 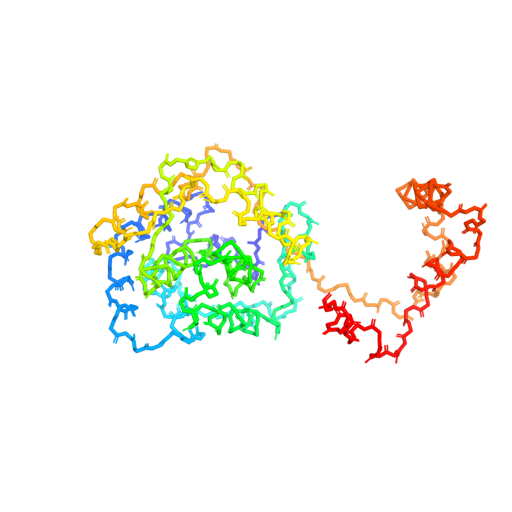1 234 ? -16.947 -23.644 -27.671 1.00 65.44 234 LYS A O 1
ATOM 1835 N N . ALA A 1 235 ? -17.547 -23.641 -29.835 1.00 71.81 235 ALA A N 1
ATOM 1836 C CA . ALA A 1 235 ? -17.308 -25.064 -30.056 1.00 71.81 235 ALA A CA 1
ATOM 1837 C C . ALA A 1 235 ? -15.818 -25.429 -29.936 1.00 71.81 235 ALA A C 1
ATOM 1839 O O . ALA A 1 235 ? -15.486 -26.429 -29.308 1.00 71.81 235 ALA A O 1
ATOM 1840 N N . GLU A 1 236 ? -14.920 -24.597 -30.464 1.00 71.06 236 GLU A N 1
ATOM 1841 C CA . GLU A 1 236 ? -13.470 -24.807 -30.365 1.00 71.06 236 GLU A CA 1
ATOM 1842 C C . GLU A 1 236 ? -12.959 -24.629 -28.932 1.00 71.06 236 GLU A C 1
ATOM 1844 O O . GLU A 1 236 ? -12.118 -25.404 -28.480 1.00 71.06 236 GLU A O 1
ATOM 1849 N N . ILE A 1 237 ? -13.514 -23.669 -28.183 1.00 66.06 237 ILE A N 1
ATOM 1850 C CA . ILE A 1 237 ? -13.201 -23.491 -26.756 1.00 66.06 237 ILE A CA 1
ATOM 1851 C C . ILE A 1 237 ? -13.632 -24.723 -25.959 1.00 66.06 237 ILE A C 1
ATOM 1853 O O . ILE A 1 237 ? -12.852 -25.233 -25.156 1.00 66.06 237 ILE A O 1
ATOM 1857 N N . VAL A 1 238 ? -14.849 -25.223 -26.192 1.00 71.94 238 VAL A N 1
ATOM 1858 C CA . VAL A 1 238 ? -15.356 -26.430 -25.523 1.00 71.94 238 VAL A CA 1
ATOM 1859 C C . VAL A 1 238 ? -14.475 -27.635 -25.851 1.00 71.94 238 VAL A C 1
ATOM 1861 O O . VAL A 1 238 ? -14.018 -28.309 -24.930 1.00 71.94 238 VAL A O 1
ATOM 1864 N N . ALA A 1 239 ? -14.136 -27.846 -27.124 1.00 73.19 239 ALA A N 1
ATOM 1865 C CA . ALA A 1 239 ? -13.261 -28.940 -27.540 1.00 73.19 239 ALA A CA 1
ATOM 1866 C C . ALA A 1 239 ? -11.855 -28.843 -26.911 1.00 73.19 239 ALA A C 1
ATOM 1868 O O . ALA A 1 239 ? -11.301 -29.842 -26.448 1.00 73.19 239 ALA A O 1
ATOM 1869 N N . ALA A 1 240 ? -11.282 -27.638 -26.829 1.00 71.31 240 ALA A N 1
ATOM 1870 C CA . ALA A 1 240 ? -9.990 -27.409 -26.182 1.00 71.31 240 ALA A CA 1
ATOM 1871 C C . ALA A 1 240 ? -10.047 -27.636 -24.660 1.00 71.31 240 ALA A C 1
ATOM 1873 O O . ALA A 1 240 ? -9.123 -28.211 -24.075 1.00 71.31 240 ALA A O 1
ATOM 1874 N N . CYS A 1 241 ? -11.135 -27.216 -24.009 1.00 71.25 241 CYS A N 1
ATOM 1875 C CA . CYS A 1 241 ? -11.390 -27.486 -22.598 1.00 71.25 241 CYS A CA 1
ATOM 1876 C C . CYS A 1 241 ? -11.476 -28.995 -22.339 1.00 71.25 241 CYS A C 1
ATOM 1878 O O . CYS A 1 241 ? -10.777 -29.495 -21.459 1.00 71.25 241 CYS A O 1
ATOM 1880 N N . GLU A 1 242 ? -12.246 -29.735 -23.133 1.00 71.94 242 GLU A N 1
ATOM 1881 C CA . GLU A 1 242 ? -12.379 -31.191 -23.010 1.00 71.94 242 GLU A CA 1
ATOM 1882 C C . GLU A 1 242 ? -11.051 -31.928 -23.245 1.00 71.94 242 GLU A C 1
ATOM 1884 O O . GLU A 1 242 ? -10.729 -32.884 -22.530 1.00 71.94 242 GLU A O 1
ATOM 1889 N N . ALA A 1 243 ? -10.220 -31.447 -24.173 1.00 72.44 243 ALA A N 1
ATOM 1890 C CA . ALA A 1 243 ? -8.887 -31.999 -24.404 1.00 72.44 243 ALA A CA 1
ATOM 1891 C C . ALA A 1 243 ? -7.926 -31.765 -23.217 1.00 72.44 243 ALA A C 1
ATOM 1893 O O . ALA A 1 243 ? -7.052 -32.595 -22.950 1.00 72.44 243 ALA A O 1
ATOM 1894 N N . SER A 1 244 ? -8.100 -30.682 -22.450 1.00 74.44 244 SER A N 1
ATOM 1895 C CA . SER A 1 244 ? -7.193 -30.305 -21.359 1.00 74.44 244 SER A CA 1
ATOM 1896 C C . SER A 1 244 ? -7.368 -31.175 -20.101 1.00 74.44 244 SER A C 1
ATOM 1898 O O . SER A 1 244 ? -8.428 -31.208 -19.467 1.00 74.44 244 SER A O 1
ATOM 1900 N N . ASP A 1 245 ? -6.281 -31.825 -19.668 1.00 67.56 245 ASP A N 1
ATOM 1901 C CA . ASP A 1 245 ? -6.249 -32.649 -18.446 1.00 67.56 245 ASP A CA 1
ATOM 1902 C C . ASP A 1 245 ? -6.654 -31.862 -17.193 1.00 67.56 245 ASP A C 1
ATOM 1904 O O . ASP A 1 245 ? -7.338 -32.384 -16.308 1.00 67.56 245 ASP A O 1
ATOM 1908 N N . LYS A 1 246 ? -6.262 -30.583 -17.127 1.00 58.91 246 LYS A N 1
ATOM 1909 C CA . LYS A 1 246 ? -6.565 -29.692 -16.001 1.00 58.91 246 LYS A CA 1
ATOM 1910 C C . LYS A 1 246 ? -8.059 -29.395 -15.909 1.00 58.91 246 LYS A C 1
ATOM 1912 O O . LYS A 1 246 ? -8.624 -29.442 -14.820 1.00 58.91 246 LYS A O 1
ATOM 1917 N N . PHE A 1 247 ? -8.695 -29.114 -17.042 1.00 69.81 247 PHE A N 1
ATOM 1918 C CA . PHE A 1 247 ? -10.134 -28.859 -17.099 1.00 69.81 247 PHE A CA 1
ATOM 1919 C C . PHE A 1 247 ? -10.917 -30.125 -16.749 1.00 69.81 247 PHE A C 1
ATOM 1921 O O . PHE A 1 247 ? -11.751 -30.080 -15.852 1.00 69.81 247 PHE A O 1
ATOM 1928 N N . ARG A 1 248 ? -10.553 -31.280 -17.325 1.00 72.06 248 ARG A N 1
ATOM 1929 C CA . ARG A 1 248 ? -11.144 -32.578 -16.956 1.00 72.06 248 ARG A CA 1
ATOM 1930 C C . ARG A 1 248 ? -10.987 -32.902 -15.469 1.00 72.06 248 ARG A C 1
ATOM 1932 O O . ARG A 1 248 ? -11.870 -33.508 -14.870 1.00 72.06 248 ARG A O 1
ATOM 1939 N N . HIS A 1 249 ? -9.872 -32.516 -14.850 1.00 65.62 249 HIS A N 1
ATOM 1940 C CA . HIS A 1 249 ? -9.679 -32.687 -13.410 1.00 65.62 249 HIS A CA 1
ATOM 1941 C C . HIS A 1 249 ? -10.609 -31.788 -12.580 1.00 65.62 249 HIS A C 1
ATOM 1943 O O . HIS A 1 249 ? -11.223 -32.266 -11.628 1.00 65.62 249 HIS A O 1
ATOM 1949 N N . ILE A 1 250 ? -10.723 -30.505 -12.935 1.00 66.75 250 ILE A N 1
ATOM 1950 C CA . ILE A 1 250 ? -11.607 -29.548 -12.249 1.00 66.75 250 ILE A CA 1
ATOM 1951 C C . ILE A 1 250 ? -13.074 -29.960 -12.403 1.00 66.75 250 ILE A C 1
ATOM 1953 O O . ILE A 1 250 ? -13.814 -29.951 -11.424 1.00 66.75 250 ILE A O 1
ATOM 1957 N N . ASP A 1 251 ? -13.471 -30.379 -13.599 1.00 73.56 251 ASP A N 1
ATOM 1958 C CA . ASP A 1 251 ? -14.839 -30.781 -13.913 1.00 73.56 251 ASP A CA 1
ATOM 1959 C C . ASP A 1 251 ? -15.270 -32.039 -13.130 1.00 73.56 251 ASP A C 1
ATOM 1961 O O . ASP A 1 251 ? -16.315 -32.045 -12.482 1.00 73.56 251 ASP A O 1
ATOM 1965 N N . ARG A 1 252 ? -14.397 -33.053 -13.020 1.00 73.81 252 ARG A N 1
ATOM 1966 C CA . ARG A 1 252 ? -14.633 -34.204 -12.122 1.00 73.81 252 ARG A CA 1
ATOM 1967 C C . ARG A 1 252 ? -14.730 -33.806 -10.649 1.00 73.81 252 ARG A C 1
ATOM 1969 O O . ARG A 1 252 ? -15.477 -34.412 -9.880 1.00 73.81 252 ARG A O 1
ATOM 1976 N N . ASN A 1 253 ? -13.956 -32.808 -10.221 1.00 68.56 253 ASN A N 1
ATOM 1977 C CA . ASN A 1 253 ? -14.036 -32.317 -8.847 1.00 68.56 253 ASN A CA 1
ATOM 1978 C C . ASN A 1 253 ? -15.363 -31.598 -8.585 1.00 68.56 253 ASN A C 1
ATOM 1980 O O . ASN A 1 253 ? -15.907 -31.767 -7.495 1.00 68.56 253 ASN A O 1
ATOM 1984 N N . LEU A 1 254 ? -15.888 -30.850 -9.560 1.00 70.62 254 LEU A N 1
ATOM 1985 C CA . LEU A 1 254 ? -17.199 -30.208 -9.478 1.00 70.62 254 LEU A CA 1
ATOM 1986 C C . LEU A 1 254 ? -18.308 -31.247 -9.290 1.00 70.62 254 LEU A C 1
ATOM 1988 O O . LEU A 1 254 ? -19.107 -31.111 -8.366 1.00 70.62 254 LEU A O 1
ATOM 1992 N N . GLU A 1 255 ? -18.315 -32.312 -10.094 1.00 74.38 255 GLU A N 1
ATOM 1993 C CA . GLU A 1 255 ? -19.271 -33.418 -9.944 1.00 74.38 255 GLU A CA 1
ATOM 1994 C C . GLU A 1 255 ? -19.186 -34.053 -8.554 1.00 74.38 255 GLU A C 1
ATOM 1996 O O . GLU A 1 255 ? -20.202 -34.231 -7.880 1.00 74.38 255 GLU A O 1
ATOM 2001 N N . ARG A 1 256 ? -17.965 -34.329 -8.078 1.00 71.31 256 ARG A N 1
ATOM 2002 C CA . ARG A 1 256 ? -17.740 -34.903 -6.747 1.00 71.31 256 ARG A CA 1
ATOM 2003 C C . ARG A 1 256 ? -18.225 -33.981 -5.627 1.00 71.31 256 ARG A C 1
ATOM 2005 O O . ARG A 1 256 ? -18.829 -34.459 -4.674 1.00 71.31 256 ARG A O 1
ATOM 2012 N N . MET A 1 257 ? -17.956 -32.680 -5.721 1.00 62.69 257 MET A N 1
ATOM 2013 C CA . MET A 1 257 ? -18.404 -31.695 -4.733 1.00 62.69 257 MET A CA 1
ATOM 2014 C C . MET A 1 257 ? -19.926 -31.542 -4.748 1.00 62.69 257 MET A C 1
ATOM 2016 O O . MET A 1 257 ? -20.546 -31.505 -3.689 1.00 62.69 257 MET A O 1
ATOM 2020 N N . ALA A 1 258 ? -20.543 -31.504 -5.930 1.00 66.75 258 ALA A N 1
ATOM 2021 C CA . ALA A 1 258 ? -21.991 -31.423 -6.057 1.00 66.75 258 ALA A CA 1
ATOM 2022 C C . ALA A 1 258 ? -22.671 -32.674 -5.480 1.00 66.75 258 ALA A C 1
ATOM 2024 O O . ALA A 1 258 ? -23.636 -32.546 -4.735 1.00 66.75 258 ALA A O 1
ATOM 2025 N N . ALA A 1 259 ? -22.123 -33.868 -5.723 1.00 77.50 259 ALA A N 1
ATOM 2026 C CA . ALA A 1 259 ? -22.637 -35.121 -5.167 1.00 77.50 259 ALA A CA 1
ATOM 2027 C C . ALA A 1 259 ? -22.513 -35.223 -3.632 1.00 77.50 259 ALA A C 1
ATOM 2029 O O . ALA A 1 259 ? -23.240 -35.989 -3.006 1.00 77.50 259 ALA A O 1
ATOM 2030 N N . GLN A 1 260 ? -21.609 -34.459 -3.007 1.00 70.75 260 GLN A N 1
ATOM 2031 C CA . GLN A 1 260 ? -21.495 -34.392 -1.543 1.00 70.75 260 GLN A CA 1
ATOM 2032 C C . GLN A 1 260 ? -22.576 -33.521 -0.894 1.00 70.75 260 GLN A C 1
ATOM 2034 O O . GLN A 1 260 ? -22.832 -33.660 0.300 1.00 70.75 260 GLN A O 1
ATOM 2039 N N . VAL A 1 261 ? -23.186 -32.613 -1.658 1.00 70.62 261 VAL A N 1
ATOM 2040 C CA . VAL A 1 261 ? -24.114 -31.593 -1.148 1.00 70.62 261 VAL A CA 1
ATOM 2041 C C . VAL A 1 261 ? -25.548 -31.853 -1.613 1.00 70.62 261 VAL A C 1
ATOM 2043 O O . VAL A 1 261 ? -26.490 -31.650 -0.850 1.00 70.62 261 VAL A O 1
ATOM 2046 N N . TYR A 1 262 ? -25.725 -32.328 -2.845 1.00 72.75 262 TYR A N 1
ATOM 2047 C CA . TYR A 1 262 ? -27.023 -32.495 -3.490 1.00 72.75 262 TYR A CA 1
ATOM 2048 C C . TYR A 1 262 ? -27.349 -33.971 -3.713 1.00 72.75 262 TYR A C 1
ATOM 2050 O O . TYR A 1 262 ? -26.513 -34.749 -4.166 1.00 72.75 262 TYR A O 1
ATOM 2058 N N . ARG A 1 263 ? -28.606 -34.343 -3.437 1.00 72.94 263 ARG A N 1
ATOM 2059 C CA . ARG A 1 263 ? -29.125 -35.702 -3.669 1.00 72.94 263 ARG A CA 1
ATOM 2060 C C . ARG A 1 263 ? -29.192 -36.053 -5.162 1.00 72.94 263 ARG A C 1
ATOM 2062 O O . ARG A 1 263 ? -29.008 -37.212 -5.509 1.00 72.94 263 ARG A O 1
ATOM 2069 N N . ASP A 1 264 ? -29.438 -35.058 -6.012 1.00 84.69 264 ASP A N 1
ATOM 2070 C CA . ASP A 1 264 ? -29.370 -35.163 -7.470 1.00 84.69 264 ASP A CA 1
ATOM 2071 C C . ASP A 1 264 ? -28.557 -33.974 -8.019 1.00 84.69 264 ASP A C 1
ATOM 2073 O O . ASP A 1 264 ? -29.084 -32.865 -8.148 1.00 84.69 264 ASP A O 1
ATOM 2077 N N . PRO A 1 265 ? -27.245 -34.150 -8.255 1.00 80.69 265 PRO A N 1
ATOM 2078 C CA . PRO A 1 265 ? -26.364 -33.056 -8.648 1.00 80.69 265 PRO A CA 1
ATOM 2079 C C . PRO A 1 265 ? -26.458 -32.702 -10.138 1.00 80.69 265 PRO A C 1
ATOM 2081 O O . PRO A 1 265 ? -25.868 -31.701 -10.545 1.00 80.69 265 PRO A O 1
ATOM 2084 N N . ALA A 1 266 ? -27.161 -33.493 -10.959 1.00 82.44 266 ALA A N 1
ATOM 2085 C CA . ALA A 1 266 ? -27.077 -33.408 -12.417 1.00 82.44 266 ALA A CA 1
ATOM 2086 C C . ALA A 1 266 ? -27.483 -32.028 -12.955 1.00 82.44 266 ALA A C 1
ATOM 2088 O O . ALA A 1 266 ? -26.750 -31.437 -13.751 1.00 82.44 266 ALA A O 1
ATOM 2089 N N . GLN A 1 267 ? -28.602 -31.484 -12.468 1.00 75.81 267 GLN A N 1
ATOM 2090 C CA . GLN A 1 267 ? -29.094 -30.175 -12.900 1.00 75.81 267 GLN A CA 1
ATOM 2091 C C . GLN A 1 267 ? -28.154 -29.039 -12.470 1.00 75.81 267 GLN A C 1
ATOM 2093 O O . GLN A 1 267 ? -27.795 -28.191 -13.279 1.00 75.81 267 GLN A O 1
ATOM 2098 N N . VAL A 1 268 ? -27.680 -29.064 -11.220 1.00 71.75 268 VAL A N 1
ATOM 2099 C CA . VAL A 1 268 ? -26.786 -28.026 -10.677 1.00 71.75 268 VAL A CA 1
ATOM 2100 C C . VAL A 1 268 ? -25.446 -28.012 -11.414 1.00 71.75 268 VAL A C 1
ATOM 2102 O O . VAL A 1 268 ? -24.919 -26.950 -11.740 1.00 71.75 268 VAL A O 1
ATOM 2105 N N . VAL A 1 269 ? -24.895 -29.187 -11.720 1.00 76.75 269 VAL A N 1
ATOM 2106 C CA . VAL A 1 269 ? -23.657 -29.302 -12.501 1.00 76.75 269 VAL A CA 1
ATOM 2107 C C . VAL A 1 269 ? -23.867 -28.799 -13.934 1.00 76.75 269 VAL A C 1
ATOM 2109 O O . VAL A 1 269 ? -23.011 -28.080 -14.453 1.00 76.75 269 VAL A O 1
ATOM 2112 N N . ALA A 1 270 ? -24.999 -29.127 -14.567 1.00 76.88 270 ALA A N 1
ATOM 2113 C CA . ALA A 1 270 ? -25.331 -28.649 -15.909 1.00 76.88 270 ALA A CA 1
ATOM 2114 C C . ALA A 1 270 ? -25.457 -27.117 -15.968 1.00 76.88 270 ALA A C 1
ATOM 2116 O O . ALA A 1 270 ? -24.911 -26.493 -16.881 1.00 76.88 270 ALA A O 1
ATOM 2117 N N . ASP A 1 271 ? -26.089 -26.503 -14.967 1.00 72.50 271 ASP A N 1
ATOM 2118 C CA . ASP A 1 271 ? -26.259 -25.051 -14.886 1.00 72.50 271 ASP A CA 1
ATOM 2119 C C . ASP A 1 271 ? -24.914 -24.333 -14.693 1.00 72.50 271 ASP A C 1
ATOM 2121 O O . ASP A 1 271 ? -24.629 -23.346 -15.376 1.00 72.50 271 ASP A O 1
ATOM 2125 N N . ILE A 1 272 ? -24.038 -24.867 -13.832 1.00 67.12 272 ILE A N 1
ATOM 2126 C CA . ILE A 1 272 ? -22.688 -24.324 -13.605 1.00 67.12 272 ILE A CA 1
ATOM 2127 C C . ILE A 1 272 ? -21.844 -24.406 -14.884 1.00 67.12 272 ILE A C 1
ATOM 2129 O O . ILE A 1 272 ? -21.186 -23.430 -15.254 1.00 67.12 272 ILE A O 1
ATOM 2133 N N . ARG A 1 273 ? -21.886 -25.540 -15.594 1.00 76.06 273 ARG A N 1
ATOM 2134 C CA . ARG A 1 273 ? -21.187 -25.717 -16.880 1.00 76.06 273 ARG A CA 1
ATOM 2135 C C . ARG A 1 273 ? -21.718 -24.757 -17.943 1.00 76.06 273 ARG A C 1
ATOM 2137 O O . ARG A 1 273 ? -20.937 -24.140 -18.666 1.00 76.06 273 ARG A O 1
ATOM 2144 N N . SER A 1 274 ? -23.038 -24.600 -18.014 1.00 68.94 274 SER A N 1
ATOM 2145 C CA . SER A 1 274 ? -23.691 -23.684 -18.950 1.00 68.94 274 SER A CA 1
ATOM 2146 C C . SER A 1 274 ? -23.292 -22.231 -18.685 1.00 68.94 274 SER A C 1
ATOM 2148 O O . SER A 1 274 ? -22.904 -21.531 -19.619 1.00 68.94 274 SER A O 1
ATOM 2150 N N . ALA A 1 275 ? -23.289 -21.794 -17.421 1.00 66.81 275 ALA A N 1
ATOM 2151 C CA . ALA A 1 275 ? -22.872 -20.449 -17.029 1.00 66.81 275 ALA A CA 1
ATOM 2152 C C . ALA A 1 275 ? -21.384 -20.182 -17.314 1.00 66.81 275 ALA A C 1
ATOM 2154 O O . ALA A 1 275 ? -21.028 -19.103 -17.785 1.00 66.81 275 ALA A O 1
ATOM 2155 N N . ALA A 1 276 ? -20.517 -21.175 -17.094 1.00 61.28 276 ALA A N 1
ATOM 2156 C CA . ALA A 1 276 ? -19.087 -21.060 -17.374 1.00 61.28 276 ALA A CA 1
ATOM 2157 C C . ALA A 1 276 ? -18.774 -20.908 -18.877 1.00 61.28 276 ALA A C 1
ATOM 2159 O O . ALA A 1 276 ? -17.772 -20.290 -19.233 1.00 61.28 276 ALA A O 1
ATOM 2160 N N . LEU A 1 277 ? -19.620 -21.461 -19.756 1.00 61.72 277 LEU A N 1
ATOM 2161 C CA . LEU A 1 277 ? -19.393 -21.517 -21.207 1.00 61.72 277 LEU A CA 1
ATOM 2162 C C . LEU A 1 277 ? -20.253 -20.542 -22.022 1.00 61.72 277 LEU A C 1
ATOM 2164 O O . LEU A 1 277 ? -19.996 -20.349 -23.210 1.00 61.72 277 LEU A O 1
ATOM 2168 N N . SER A 1 278 ? -21.320 -19.976 -21.454 1.00 56.06 278 SER A N 1
ATOM 2169 C CA . SER A 1 278 ? -22.238 -19.106 -22.195 1.00 56.06 278 SER A CA 1
ATOM 2170 C C . SER A 1 278 ? -21.781 -17.657 -22.281 1.00 56.06 278 SER A C 1
ATOM 2172 O O . SER A 1 278 ? -22.293 -16.965 -23.155 1.00 56.06 278 SER A O 1
ATOM 2174 N N . GLY A 1 279 ? -20.829 -17.214 -21.445 1.00 52.69 279 GLY A N 1
ATOM 2175 C CA . GLY A 1 279 ? -20.244 -15.868 -21.516 1.00 52.69 279 GLY A CA 1
ATOM 2176 C C . GLY A 1 279 ? -21.292 -14.770 -21.721 1.00 52.69 279 GLY A C 1
ATOM 2177 O O . GLY A 1 279 ? -21.077 -13.874 -22.528 1.00 52.69 279 GLY A O 1
ATOM 2178 N N . GLY A 1 280 ? -22.462 -14.917 -21.086 1.00 34.84 280 GLY A N 1
ATOM 2179 C CA . GLY A 1 280 ? -23.651 -14.147 -21.421 1.00 34.84 280 GLY A CA 1
ATOM 2180 C C . GLY A 1 280 ? -23.406 -12.647 -21.317 1.00 34.84 280 GLY A C 1
ATOM 2181 O O . GLY A 1 280 ? -22.960 -12.156 -20.282 1.00 34.84 280 GLY A O 1
ATOM 2182 N N . ASP A 1 281 ? -23.769 -11.941 -22.385 1.00 34.47 281 ASP A N 1
ATOM 2183 C CA . ASP A 1 281 ? -23.721 -10.488 -22.599 1.00 34.47 281 ASP A CA 1
ATOM 2184 C C . ASP A 1 281 ? -24.693 -9.704 -21.685 1.00 34.47 281 ASP A C 1
ATOM 2186 O O . ASP A 1 281 ? -25.257 -8.670 -22.033 1.00 34.47 281 ASP A O 1
ATOM 2190 N N . ASN A 1 282 ? -24.927 -10.217 -20.478 1.00 29.22 282 ASN A N 1
ATOM 2191 C CA . ASN A 1 282 ? -25.796 -9.631 -19.484 1.00 29.22 282 ASN A CA 1
ATOM 2192 C C . ASN A 1 282 ? -24.945 -9.242 -18.273 1.00 29.22 282 ASN A C 1
ATOM 2194 O O . ASN A 1 282 ? -24.670 -10.047 -17.381 1.00 29.22 282 ASN A O 1
ATOM 2198 N N . ARG A 1 283 ? -24.546 -7.967 -18.227 1.00 39.22 283 ARG A N 1
ATOM 2199 C CA . ARG A 1 283 ? -24.005 -7.289 -17.036 1.00 39.22 283 ARG A CA 1
ATOM 2200 C C . ARG A 1 283 ? -25.058 -7.161 -15.918 1.00 39.22 283 ARG A C 1
ATOM 2202 O O . ARG A 1 283 ? -25.266 -6.082 -15.374 1.00 39.22 283 ARG A O 1
ATOM 2209 N N . SER A 1 284 ? -25.732 -8.250 -15.560 1.00 28.08 284 SER A N 1
ATOM 2210 C CA . SER A 1 284 ? -26.706 -8.282 -14.463 1.00 28.08 284 SER A CA 1
ATOM 2211 C C . SER A 1 284 ? -26.641 -9.540 -13.590 1.00 28.08 284 SER A C 1
ATOM 2213 O O . SER A 1 284 ? -27.520 -9.746 -12.763 1.00 28.08 284 SER A O 1
ATOM 2215 N N . VAL A 1 285 ? -25.556 -10.323 -13.651 1.00 30.88 285 VAL A N 1
ATOM 2216 C CA . VAL A 1 285 ? -25.268 -11.344 -12.623 1.00 30.88 285 VAL A CA 1
ATOM 2217 C C . VAL A 1 285 ? -23.822 -11.238 -12.131 1.00 30.88 285 VAL A C 1
ATOM 2219 O O . VAL A 1 285 ? -23.042 -12.157 -12.304 1.00 30.88 285 VAL A O 1
ATOM 2222 N N . VAL A 1 286 ? -23.463 -10.079 -11.565 1.00 29.52 286 VAL A N 1
ATOM 2223 C CA . VAL A 1 286 ? -22.796 -9.942 -10.245 1.00 29.52 286 VAL A CA 1
ATOM 2224 C C . VAL A 1 286 ? -23.170 -8.553 -9.700 1.00 29.52 286 VAL A C 1
ATOM 2226 O O . VAL A 1 286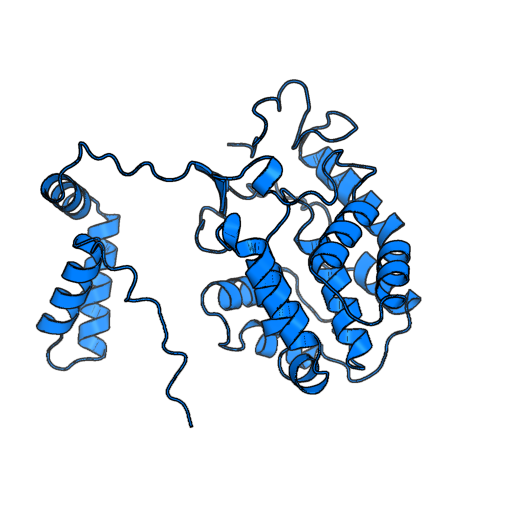 ? -22.339 -7.681 -9.468 1.00 29.52 286 VAL A O 1
ATOM 2229 N N . GLY A 1 287 ? -24.472 -8.309 -9.572 1.00 26.95 287 GLY A N 1
ATOM 2230 C CA . GLY A 1 287 ? -25.005 -7.318 -8.648 1.00 26.95 287 GLY A CA 1
ATOM 2231 C C . GLY A 1 287 ? -25.641 -8.098 -7.507 1.00 26.95 287 GLY A C 1
ATOM 2232 O O . GLY A 1 287 ? -26.682 -8.701 -7.727 1.00 26.95 287 GLY A O 1
ATOM 2233 N N . ALA A 1 288 ? -25.005 -8.089 -6.330 1.00 24.31 288 ALA A N 1
ATOM 2234 C CA . ALA A 1 288 ? -25.457 -8.720 -5.080 1.00 24.31 288 ALA A CA 1
ATOM 2235 C C . ALA A 1 288 ? -25.507 -10.275 -5.077 1.00 24.31 288 ALA A C 1
ATOM 2237 O O . ALA A 1 288 ? -25.990 -10.908 -6.008 1.00 24.31 288 ALA A O 1
ATOM 2238 N N . PRO A 1 289 ? -24.975 -10.901 -4.009 1.00 25.27 289 PRO A N 1
ATOM 2239 C CA . PRO A 1 289 ? -25.756 -11.016 -2.781 1.00 25.27 289 PRO A CA 1
ATOM 2240 C C . PRO A 1 289 ? -25.168 -10.129 -1.678 1.00 25.27 289 PRO A C 1
ATOM 2242 O O . PRO A 1 289 ? -24.384 -10.560 -0.843 1.00 25.27 289 PRO A O 1
ATOM 2245 N N . TRP A 1 290 ? -25.568 -8.859 -1.705 1.00 29.17 290 TRP A N 1
ATOM 2246 C CA . TRP A 1 290 ? -25.491 -7.906 -0.593 1.00 29.17 290 TRP A CA 1
ATOM 2247 C C . TRP A 1 290 ? -26.868 -7.714 0.076 1.00 29.17 290 TRP A C 1
ATOM 2249 O O . TRP A 1 290 ? -27.093 -6.753 0.800 1.00 29.17 290 TRP A O 1
ATOM 2259 N N . ALA A 1 291 ? -27.804 -8.640 -0.140 1.00 26.44 291 ALA A N 1
ATOM 2260 C CA . ALA A 1 291 ? -29.075 -8.706 0.569 1.00 26.44 291 ALA A CA 1
ATOM 2261 C C . ALA A 1 291 ? -29.313 -10.156 1.000 1.00 26.44 291 ALA A C 1
ATOM 2263 O O . ALA A 1 291 ? -28.988 -11.073 0.249 1.00 26.44 291 ALA A O 1
ATOM 2264 N N . PHE A 1 292 ? -29.883 -10.320 2.193 1.00 23.14 292 PHE A N 1
ATOM 2265 C CA . PHE A 1 292 ? -30.002 -11.541 2.999 1.00 23.14 292 PHE A CA 1
ATOM 2266 C C . PHE A 1 292 ? -28.753 -11.880 3.808 1.00 23.14 292 PHE A C 1
ATOM 2268 O O . PHE A 1 292 ? -27.930 -12.693 3.409 1.00 23.14 292 PHE A O 1
ATOM 2275 N N . LEU A 1 293 ? -28.667 -11.255 4.982 1.00 24.97 293 LEU A N 1
ATOM 2276 C CA . LEU A 1 293 ? -28.572 -11.945 6.270 1.00 24.97 293 LEU A CA 1
ATOM 2277 C C . LEU A 1 293 ? -29.016 -10.942 7.350 1.00 24.97 293 LEU A C 1
ATOM 2279 O O . LEU A 1 293 ? -28.318 -9.969 7.630 1.00 24.97 293 LEU A O 1
ATOM 2283 N N . HIS A 1 294 ? -30.237 -11.153 7.844 1.00 30.39 294 HIS A N 1
ATOM 2284 C CA . HIS A 1 294 ? -30.669 -10.706 9.167 1.00 30.39 294 HIS A CA 1
ATOM 2285 C C . HIS A 1 294 ? -30.016 -11.593 10.226 1.00 30.39 294 HIS A C 1
ATOM 2287 O O . HIS A 1 294 ? -29.846 -12.800 9.931 1.00 30.39 294 HIS A O 1
#

Foldseek 3Di:
DQDDLPVQCVPQNRQNWPVSYHPLVLLQVLLVLQLVQLLVLLVVLLPDPADAPQNLLVSQCSSDVNTHVCRSPFCCVRRVQKFWAAPPHRLLADRSVCLRVLLRVLRVLLVDLVSCQQQLQLSLLSQLRSQGDPDPSVLSSLSVSQSSQLVSFKGFQQVPDDPVQQVVLSSVCSVPPPPCSNVVRRVVRMDNHHDDSVRSSVSSSVHPPSHRDPDPRRHTDIDGPPDPPPVQDLVNVVVVLVVDPVSVVVLVVQVVVQVVPDPDSVVVSVVVVCVVSVPDPDPPPPPDPPDDDD

pLDDT: mean 79.93, std 19.66, range [23.14, 98.75]